Protein AF-0000000068347037 (afdb_homodimer)

Solvent-accessible surface area (backbone atoms only — not comparable to full-atom values): 10762 Å² total; per-residue (Å²): 130,78,65,85,53,71,47,67,63,45,51,93,82,63,39,72,89,37,66,67,46,50,53,53,53,42,43,74,71,50,31,50,75,48,47,34,46,37,45,50,76,27,43,37,50,62,34,34,32,75,53,50,34,36,47,29,28,55,34,41,28,36,36,37,36,45,72,92,38,74,46,77,42,36,59,38,30,30,34,58,41,60,45,67,44,62,30,31,37,28,43,38,68,85,44,50,26,35,36,36,47,31,33,72,116,130,77,66,85,51,71,46,68,62,45,52,92,81,63,39,72,88,37,65,67,44,50,52,52,52,40,44,76,71,50,30,50,75,48,47,34,46,36,46,50,76,28,43,37,48,62,33,33,32,76,51,49,34,36,46,29,28,55,34,41,29,35,35,36,36,44,72,92,37,76,47,77,43,37,59,37,29,31,34,58,42,62,45,67,45,62,30,33,37,29,44,38,66,86,44,50,26,35,36,36,46,30,32,70,117

Nearest PDB structures (foldseek):
  9bwf-assembly1_A  TM=8.367E-01  e=1.452E-06  metagenome
  5uqp-assembly1_B  TM=8.817E-01  e=4.409E-05  Rhodococcus jostii RHA1
  7zyb-assembly1_A  TM=8.211E-01  e=1.549E-05  Bacteroides eggerthii DSM 20697
  3fjs-assembly2_D  TM=6.898E-01  e=1.176E-05  Cupriavidus pinatubonensis JMP134
  3nw4-assembly1_A  TM=6.865E-01  e=3.950E-05  Pseudaminobacter salicylatoxidans

Sequence (210 aa):
MTEMIIHRWDPAKDGELSLQSMLKKLKSEGCGCVDYEFSPGTSFPEHTHAQDKMDCIVSGQLWFKMFDKEVILGPGDRLEVPRNTPHSARVHGNQKVVFVDATRRMTEMIIHRWDPAKDGELSLQSMLKKLKSEGCGCVDYEFSPGTSFPEHTHAQDKMDCIVSGQLWFKMFDKEVILGPGDRLEVPRNTPHSARVHGNQKVVFVDATRR

Structure (mmCIF, N/CA/C/O backbone):
data_AF-0000000068347037-model_v1
#
loop_
_entity.id
_entity.type
_entity.pdbx_description
1 polymer 'Cupin type-2 domain-containing protein'
#
loop_
_atom_site.group_PDB
_atom_site.id
_atom_site.type_symbol
_atom_site.label_atom_id
_atom_site.label_alt_id
_atom_site.label_comp_id
_atom_site.label_asym_id
_atom_site.label_entity_id
_atom_site.label_seq_id
_atom_site.pdbx_PDB_ins_code
_atom_site.Cartn_x
_atom_site.Cartn_y
_atom_site.Cartn_z
_atom_site.occupancy
_atom_site.B_iso_or_equiv
_atom_site.auth_seq_id
_atom_site.auth_comp_id
_atom_site.auth_asym_id
_atom_site.auth_atom_id
_atom_site.pdbx_PDB_model_num
ATOM 1 N N . MET A 1 1 ? -12.742 14.102 -10.609 1 59.41 1 MET A N 1
ATOM 2 C CA . MET A 1 1 ? -12.523 15.227 -9.711 1 59.41 1 MET A CA 1
ATOM 3 C C . MET A 1 1 ? -11.055 15.641 -9.703 1 59.41 1 MET A C 1
ATOM 5 O O . MET A 1 1 ? -10.172 14.812 -9.477 1 59.41 1 MET A O 1
ATOM 9 N N . THR A 1 2 ? -10.781 16.719 -10.289 1 76.06 2 THR A N 1
ATOM 10 C CA . THR A 1 2 ? -9.453 17.172 -10.688 1 76.06 2 THR A CA 1
ATOM 11 C C . THR A 1 2 ? -8.797 17.969 -9.562 1 76.06 2 THR A C 1
ATOM 13 O O . THR A 1 2 ? -7.703 18.516 -9.742 1 76.06 2 THR A O 1
ATOM 16 N N . GLU A 1 3 ? -9.516 18.016 -8.477 1 91.19 3 GLU A N 1
ATOM 17 C CA . GLU A 1 3 ? -8.898 18.75 -7.379 1 91.19 3 GLU A CA 1
ATOM 18 C C . GLU A 1 3 ? -8.492 17.812 -6.246 1 91.19 3 GLU A C 1
ATOM 20 O O . GLU A 1 3 ? -9.188 16.844 -5.965 1 91.19 3 GLU A O 1
ATOM 25 N N . MET A 1 4 ? -7.43 18.281 -5.625 1 96.56 4 MET A N 1
ATOM 26 C CA . MET A 1 4 ? -6.996 17.516 -4.461 1 96.56 4 MET A CA 1
ATOM 27 C C . MET A 1 4 ? -7.797 17.906 -3.225 1 96.56 4 MET A C 1
ATOM 29 O O . MET A 1 4 ? -7.969 19.094 -2.938 1 96.56 4 MET A O 1
ATOM 33 N N . ILE A 1 5 ? -8.336 16.969 -2.559 1 97.44 5 ILE A N 1
ATOM 34 C CA . ILE A 1 5 ? -9.039 17.203 -1.298 1 97.44 5 ILE A CA 1
ATOM 35 C C . ILE A 1 5 ? -8.141 16.797 -0.13 1 97.44 5 ILE A C 1
ATOM 37 O O . ILE A 1 5 ? -7.785 15.625 0.008 1 97.44 5 ILE A O 1
ATOM 41 N N . ILE A 1 6 ? -7.77 17.75 0.686 1 98.19 6 ILE A N 1
ATOM 42 C CA . ILE A 1 6 ? -6.898 17.531 1.836 1 98.19 6 ILE A CA 1
ATOM 43 C C . ILE A 1 6 ? -7.641 17.891 3.121 1 98.19 6 ILE A C 1
ATOM 45 O O . ILE A 1 6 ? -8.125 19.016 3.268 1 98.19 6 ILE A O 1
ATOM 49 N N . HIS A 1 7 ? -7.742 16.938 3.994 1 98.12 7 HIS A N 1
ATOM 50 C CA . HIS A 1 7 ? -8.242 17.188 5.34 1 98.12 7 HIS A CA 1
ATOM 51 C C . HIS A 1 7 ? -7.098 17.453 6.309 1 98.12 7 HIS A C 1
ATOM 53 O O . HIS A 1 7 ? -6.039 16.828 6.223 1 98.12 7 HIS A O 1
ATOM 59 N N . ARG A 1 8 ? -7.297 18.297 7.211 1 97.94 8 ARG A N 1
ATOM 60 C CA . ARG A 1 8 ? -6.25 18.656 8.164 1 97.94 8 ARG A CA 1
ATOM 61 C C . ARG A 1 8 ? -6.637 18.234 9.578 1 97.94 8 ARG A C 1
ATOM 63 O O . ARG A 1 8 ? -7.797 18.359 9.977 1 97.94 8 ARG A O 1
ATOM 70 N N . TRP A 1 9 ? -5.664 17.75 10.156 1 98.31 9 TRP A N 1
ATOM 71 C CA . TRP A 1 9 ? -5.863 17.359 11.555 1 98.31 9 TRP A CA 1
ATOM 72 C C . TRP A 1 9 ? -6.262 18.562 12.398 1 98.31 9 TRP A C 1
ATOM 74 O O . TRP A 1 9 ? -5.703 19.656 12.242 1 98.31 9 TRP A O 1
ATOM 84 N N . ASP A 1 10 ? -7.203 18.375 13.258 1 97.38 10 ASP A N 1
ATOM 85 C CA . ASP A 1 10 ? -7.66 19.391 14.195 1 97.38 10 ASP A CA 1
ATOM 86 C C . ASP A 1 10 ? -7.414 18.969 15.641 1 97.38 10 ASP A C 1
ATOM 88 O O . ASP A 1 10 ? -8.211 18.234 16.219 1 97.38 10 ASP A O 1
ATOM 92 N N . PRO A 1 11 ? -6.379 19.484 16.266 1 96.56 11 PRO A N 1
ATOM 93 C CA . PRO A 1 11 ? -6.051 19.031 17.609 1 96.56 11 PRO A CA 1
ATOM 94 C C . PRO A 1 11 ? -7.184 19.281 18.609 1 96.56 11 PRO A C 1
ATOM 96 O O . PRO A 1 11 ? -7.328 18.547 19.578 1 96.56 11 PRO A O 1
ATOM 99 N N . ALA A 1 12 ? -8 20.328 18.484 1 96.75 12 ALA A N 1
ATOM 100 C CA . ALA A 1 12 ? -9.109 20.625 19.375 1 96.75 12 ALA A CA 1
ATOM 101 C C . ALA A 1 12 ? -10.188 19.547 19.297 1 96.75 12 ALA A C 1
ATOM 103 O O . ALA A 1 12 ? -10.836 19.25 20.312 1 96.75 12 ALA A O 1
ATOM 104 N N . LYS A 1 13 ? -10.297 18.969 18.172 1 95.88 13 LYS A N 1
ATOM 105 C CA . LYS A 1 13 ? -11.328 17.969 17.953 1 95.88 13 LYS A CA 1
ATOM 106 C C . LYS A 1 13 ? -10.75 16.562 18.078 1 95.88 13 LYS A C 1
ATOM 108 O O . LYS A 1 13 ? -11.406 15.656 18.594 1 95.88 13 LYS A O 1
ATOM 113 N N . ASP A 1 14 ? -9.445 16.406 17.625 1 96.5 14 ASP A N 1
ATOM 114 C CA . ASP A 1 14 ? -8.906 15.055 17.422 1 96.5 14 ASP A CA 1
ATOM 115 C C . ASP A 1 14 ? -7.855 14.727 18.484 1 96.5 14 ASP A C 1
ATOM 117 O O . ASP A 1 14 ? -7.402 13.586 18.578 1 96.5 14 ASP A O 1
ATOM 121 N N . GLY A 1 15 ? -7.504 15.719 19.344 1 97.38 15 GLY A N 1
ATOM 122 C CA . GLY A 1 15 ? -6.402 15.523 20.266 1 97.38 15 GLY A CA 1
ATOM 123 C C . GLY A 1 15 ? -5.043 15.727 19.625 1 97.38 15 GLY A C 1
ATOM 124 O O . GLY A 1 15 ? -4.949 16.141 18.469 1 97.38 15 GLY A O 1
ATOM 125 N N . GLU A 1 16 ? -4.035 15.461 20.406 1 98.19 16 GLU A N 1
ATOM 126 C CA . GLU A 1 16 ? -2.674 15.586 19.906 1 98.19 16 GLU A CA 1
ATOM 127 C C . GLU A 1 16 ? -2.404 14.57 18.797 1 98.19 16 GLU A C 1
ATOM 129 O O . GLU A 1 16 ? -2.822 13.414 18.891 1 98.19 16 GLU A O 1
ATOM 134 N N . LEU A 1 17 ? -1.771 15.047 17.828 1 98.62 17 LEU A N 1
ATOM 135 C CA . LEU A 1 17 ? -1.438 14.172 16.719 1 98.62 17 LEU A CA 1
ATOM 136 C C . LEU A 1 17 ? -0.37 13.156 17.109 1 98.62 17 LEU A C 1
ATOM 138 O O . LEU A 1 17 ? 0.666 13.531 17.672 1 98.62 17 LEU A O 1
ATOM 142 N N . SER A 1 18 ? -0.632 11.938 16.844 1 98.56 18 SER A N 1
ATOM 143 C CA . SER A 1 18 ? 0.271 10.797 16.953 1 98.56 18 SER A CA 1
ATOM 144 C C . SER A 1 18 ? -0.157 9.664 16.031 1 98.56 18 SER A C 1
ATOM 146 O O . SER A 1 18 ? -1.242 9.703 15.453 1 98.56 18 SER A O 1
ATOM 148 N N . LEU A 1 19 ? 0.702 8.797 15.875 1 98.5 19 LEU A N 1
ATOM 149 C CA . LEU A 1 19 ? 0.308 7.621 15.102 1 98.5 19 LEU A CA 1
ATOM 150 C C . LEU A 1 19 ? -0.919 6.953 15.711 1 98.5 19 LEU A C 1
ATOM 152 O O . LEU A 1 19 ? -1.858 6.598 15 1 98.5 19 LEU A O 1
ATOM 156 N N . GLN A 1 20 ? -0.919 6.836 17 1 97.94 20 GLN A N 1
ATOM 157 C CA . GLN A 1 20 ? -2.014 6.176 17.703 1 97.94 20 GLN A CA 1
ATOM 158 C C . GLN A 1 20 ? -3.33 6.922 17.5 1 97.94 20 GLN A C 1
ATOM 160 O O . GLN A 1 20 ? -4.363 6.305 17.219 1 97.94 20 GLN A O 1
ATOM 165 N N . SER A 1 21 ? -3.314 8.211 17.609 1 98.56 21 SER A N 1
ATOM 166 C CA . SER A 1 21 ? -4.539 8.984 17.453 1 98.56 21 SER A CA 1
ATOM 167 C C . SER A 1 21 ? -5.023 8.969 16 1 98.56 21 SER A C 1
ATOM 169 O O . SER A 1 21 ? -6.227 8.977 15.75 1 98.56 21 SER A O 1
ATOM 171 N N . MET A 1 22 ? -4.109 8.969 15.047 1 98.62 22 MET A N 1
ATOM 172 C CA . MET A 1 22 ? -4.477 8.875 13.641 1 98.62 22 MET A CA 1
ATOM 173 C C . MET A 1 22 ? -5.152 7.539 13.336 1 98.62 22 MET A C 1
ATOM 175 O O . MET A 1 22 ? -6.215 7.5 12.719 1 98.62 22 MET A O 1
ATOM 179 N N . LEU A 1 23 ? -4.547 6.465 13.828 1 98.06 23 LEU A N 1
ATOM 180 C CA . LEU A 1 23 ? -5.113 5.137 13.609 1 98.06 23 LEU A CA 1
ATOM 181 C C . LEU A 1 23 ? -6.488 5.02 14.258 1 98.06 23 LEU A C 1
ATOM 183 O O . LEU A 1 23 ? -7.41 4.449 13.672 1 98.06 23 LEU A O 1
ATOM 187 N N . LYS A 1 24 ? -6.617 5.52 15.438 1 97.81 24 LYS A N 1
ATOM 188 C CA . LYS A 1 24 ? -7.898 5.5 16.141 1 97.81 24 LYS A CA 1
ATOM 189 C C . LYS A 1 24 ? -8.977 6.227 15.336 1 97.81 24 LYS A C 1
ATOM 191 O O . LYS A 1 24 ? -10.094 5.727 15.195 1 97.81 24 LYS A O 1
ATOM 196 N N . LYS A 1 25 ? -8.641 7.379 14.828 1 97.81 25 LYS A N 1
ATOM 197 C CA . LYS A 1 25 ? -9.594 8.164 14.047 1 97.81 25 LYS A CA 1
ATOM 198 C C . LYS A 1 25 ? -10.008 7.414 12.781 1 97.81 25 LYS A C 1
ATOM 200 O O . LYS A 1 25 ? -11.203 7.301 12.492 1 97.81 25 LYS A O 1
ATOM 205 N N . LEU A 1 26 ? -9.07 6.91 12.07 1 97.38 26 LEU A N 1
ATOM 206 C CA . LEU A 1 26 ? -9.359 6.223 10.812 1 97.38 26 LEU A CA 1
ATOM 207 C C . LEU A 1 26 ? -10.172 4.957 11.055 1 97.38 26 LEU A C 1
ATOM 209 O O . LEU A 1 26 ? -11.078 4.633 10.281 1 97.38 26 LEU A O 1
ATOM 213 N N . LYS A 1 27 ? -9.859 4.223 12.125 1 95.88 27 LYS A N 1
ATOM 214 C CA . LYS A 1 27 ? -10.633 3.039 12.492 1 95.88 27 LYS A CA 1
ATOM 215 C C . LYS A 1 27 ? -12.078 3.404 12.82 1 95.88 27 LYS A C 1
ATOM 217 O O . LYS A 1 27 ? -13.008 2.693 12.43 1 95.88 27 LYS A O 1
ATOM 222 N N . SER A 1 28 ? -12.211 4.5 13.539 1 96.19 28 SER A N 1
ATOM 223 C CA . SER A 1 28 ? -13.555 4.961 13.867 1 96.19 28 SER A CA 1
ATOM 224 C C . SER A 1 28 ? -14.344 5.328 12.617 1 96.19 28 SER A C 1
ATOM 226 O O . SER A 1 28 ? -15.578 5.324 12.633 1 96.19 28 SER A O 1
ATOM 228 N N . GLU A 1 29 ? -13.625 5.621 11.562 1 95.44 29 GLU A N 1
ATOM 229 C CA . GLU A 1 29 ? -14.25 5.957 10.289 1 95.44 29 GLU A CA 1
ATOM 230 C C . GLU A 1 29 ? -14.453 4.711 9.43 1 95.44 29 GLU A C 1
ATOM 232 O O . GLU A 1 29 ? -14.859 4.812 8.273 1 95.44 29 GLU A O 1
ATOM 237 N N . GLY A 1 30 ? -14.047 3.512 9.93 1 94.19 30 GLY A N 1
ATOM 238 C CA . GLY A 1 30 ? -14.281 2.248 9.258 1 94.19 30 GLY A CA 1
ATOM 239 C C . GLY A 1 30 ? -13.18 1.885 8.273 1 94.19 30 GLY A C 1
ATOM 240 O O . GLY A 1 30 ? -13.391 1.088 7.359 1 94.19 30 GLY A O 1
ATOM 241 N N . CYS A 1 31 ? -12.039 2.479 8.453 1 95.38 31 CYS A N 1
ATOM 242 C CA . CYS A 1 31 ? -10.961 2.238 7.504 1 95.38 31 CYS A CA 1
ATOM 243 C C . CYS A 1 31 ? -10.039 1.125 7.988 1 95.38 31 CYS A C 1
ATOM 245 O O . CYS A 1 31 ? -9.781 1.005 9.188 1 95.38 31 CYS A O 1
ATOM 247 N N . GLY A 1 32 ? -9.594 0.257 7.043 1 94 32 GLY A N 1
ATOM 248 C CA . GLY A 1 32 ? -8.375 -0.508 7.258 1 94 32 GLY A CA 1
ATOM 249 C C . GLY A 1 32 ? -7.113 0.298 7.016 1 94 32 GLY A C 1
ATOM 250 O O . GLY A 1 32 ? -7.07 1.14 6.117 1 94 32 GLY A O 1
ATOM 251 N N . CYS A 1 33 ? -6.117 0.06 7.898 1 96.38 33 CYS A N 1
ATOM 252 C CA . CYS A 1 33 ? -4.941 0.921 7.824 1 96.38 33 CYS A CA 1
ATOM 253 C C . CYS A 1 33 ? -3.662 0.094 7.762 1 96.38 33 CYS A C 1
ATOM 255 O O . CYS A 1 33 ? -3.562 -0.955 8.398 1 96.38 33 CYS A O 1
ATOM 257 N N . VAL A 1 34 ? -2.727 0.546 6.984 1 96.19 34 VAL A N 1
ATOM 258 C CA . VA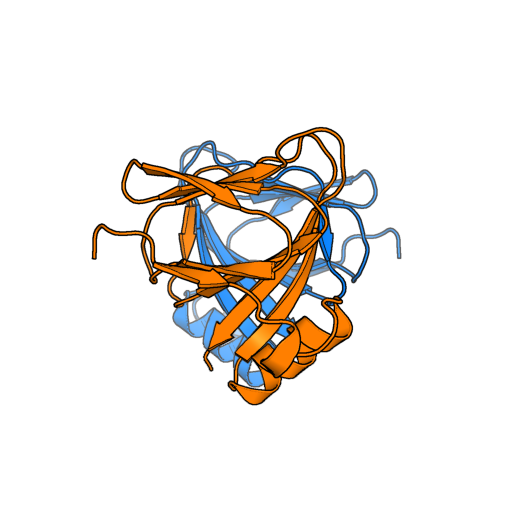L A 1 34 ? -1.333 0.112 7.012 1 96.19 34 VAL A CA 1
ATOM 259 C C . VAL A 1 34 ? -0.427 1.304 7.309 1 96.19 34 VAL A C 1
ATOM 261 O O . VAL A 1 34 ? -0.536 2.352 6.668 1 96.19 34 VAL A O 1
ATOM 264 N N . ASP A 1 35 ? 0.397 1.21 8.344 1 96.69 35 ASP A N 1
ATOM 265 C CA . ASP A 1 35 ? 1.297 2.312 8.664 1 96.69 35 ASP A CA 1
ATOM 266 C C . ASP A 1 35 ? 2.715 2.025 8.1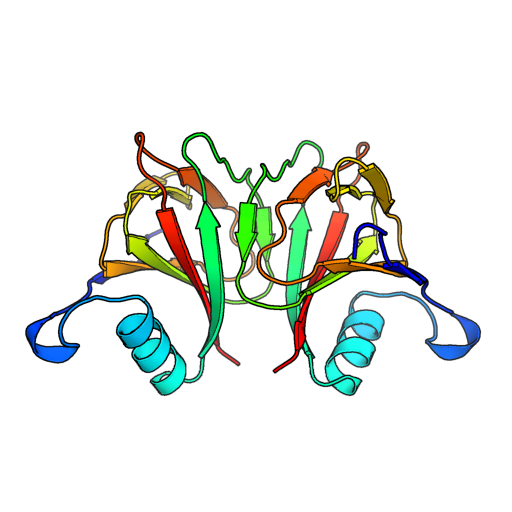8 1 96.69 35 ASP A C 1
ATOM 268 O O . ASP A 1 35 ? 3.219 0.912 8.336 1 96.69 35 ASP A O 1
ATOM 272 N N . TYR A 1 36 ? 3.342 2.99 7.594 1 97 36 TYR A N 1
ATOM 273 C CA . TYR A 1 36 ? 4.648 2.916 6.953 1 97 36 TYR A CA 1
ATOM 274 C C . TYR A 1 36 ? 5.633 3.883 7.605 1 97 36 TYR A C 1
ATOM 276 O O . TYR A 1 36 ? 5.227 4.898 8.172 1 97 36 TYR A O 1
ATOM 284 N N . GLU A 1 37 ? 6.875 3.541 7.52 1 95.75 37 GLU A N 1
ATOM 285 C CA . GLU A 1 37 ? 7.984 4.473 7.703 1 95.75 37 GLU A CA 1
ATOM 286 C C . GLU A 1 37 ? 8.852 4.555 6.453 1 95.75 37 GLU A C 1
ATOM 288 O O . GLU A 1 37 ? 9.336 3.535 5.961 1 95.75 37 GLU A O 1
ATOM 293 N N . PHE A 1 38 ? 8.984 5.758 5.945 1 95.31 38 PHE A N 1
ATOM 294 C CA . PHE A 1 38 ? 9.789 6 4.75 1 95.31 38 PHE A CA 1
ATOM 295 C C . PHE A 1 38 ? 11.031 6.805 5.09 1 95.31 38 PHE A C 1
ATOM 297 O O . PHE A 1 38 ? 10.945 7.863 5.715 1 95.31 38 PHE A O 1
ATOM 304 N N . SER A 1 39 ? 12.156 6.422 4.711 1 92.12 39 SER A N 1
ATOM 305 C CA . SER A 1 39 ? 13.406 7.16 4.895 1 92.12 39 SER A CA 1
ATOM 306 C C . SER A 1 39 ? 13.539 8.273 3.865 1 92.12 39 SER A C 1
ATOM 308 O O . SER A 1 39 ? 12.938 8.219 2.793 1 92.12 39 SER A O 1
ATOM 310 N N . PRO A 1 40 ? 14.305 9.25 4.266 1 93.81 40 PRO A N 1
ATOM 311 C CA . PRO A 1 40 ? 14.625 10.258 3.248 1 93.81 40 PRO A CA 1
ATOM 312 C C . PRO A 1 40 ? 15.172 9.641 1.96 1 93.81 40 PRO A C 1
ATOM 314 O O . PRO A 1 40 ? 15.938 8.68 2.008 1 93.81 40 PRO A O 1
ATOM 317 N N . GLY A 1 41 ? 14.734 10.242 0.832 1 90.12 41 GLY A N 1
ATOM 318 C CA . GLY A 1 41 ? 15.188 9.734 -0.451 1 90.12 41 GLY A CA 1
ATOM 319 C C . GLY A 1 41 ? 14.227 8.727 -1.063 1 90.12 41 GLY A C 1
ATOM 320 O O . GLY A 1 41 ? 14.32 8.414 -2.252 1 90.12 41 GLY A O 1
ATOM 321 N N . THR A 1 42 ? 13.273 8.266 -0.296 1 90.69 42 THR A N 1
ATOM 322 C CA . THR A 1 42 ? 12.289 7.312 -0.798 1 90.69 42 THR A CA 1
ATOM 323 C C . THR A 1 42 ? 11.352 7.988 -1.798 1 90.69 42 THR A C 1
ATOM 325 O O . THR A 1 42 ? 10.891 9.109 -1.569 1 90.69 42 THR A O 1
ATOM 328 N N . SER A 1 43 ? 11.094 7.297 -2.922 1 91.44 43 SER A N 1
ATOM 329 C CA . SER A 1 43 ? 10.172 7.773 -3.947 1 91.44 43 SER A CA 1
ATOM 330 C C . SER A 1 43 ? 9.242 6.66 -4.414 1 91.44 43 SER A C 1
ATOM 332 O O . SER A 1 43 ? 9.641 5.496 -4.484 1 91.44 43 SER A O 1
ATOM 334 N N . PHE A 1 44 ? 8.031 7.02 -4.676 1 90.38 44 PHE A N 1
ATOM 335 C CA . PHE A 1 44 ? 7 6.141 -5.223 1 90.38 44 PHE A CA 1
ATOM 336 C C . PHE A 1 44 ? 6.598 6.586 -6.621 1 90.38 44 PHE A C 1
ATOM 338 O O . PHE A 1 44 ? 5.875 7.574 -6.781 1 90.38 44 PHE A O 1
ATOM 345 N N . PRO A 1 45 ? 6.992 5.871 -7.625 1 88.88 45 PRO A N 1
ATOM 346 C CA . PRO A 1 45 ? 6.617 6.23 -8.992 1 88.88 45 PRO A CA 1
ATOM 347 C C . PRO A 1 45 ? 5.109 6.176 -9.227 1 88.88 45 PRO A C 1
ATOM 349 O O . PRO A 1 45 ? 4.363 5.703 -8.367 1 88.88 45 PRO A O 1
ATOM 352 N N . GLU A 1 46 ? 4.809 6.652 -10.383 1 89.62 46 GLU A N 1
ATOM 353 C CA . GLU A 1 46 ? 3.391 6.73 -10.719 1 89.62 46 GLU A CA 1
ATOM 354 C C . GLU A 1 46 ? 2.75 5.344 -10.727 1 89.62 46 GLU A C 1
ATOM 356 O O . GLU A 1 46 ? 3.311 4.398 -11.289 1 89.62 46 GLU A O 1
ATOM 361 N N . HIS A 1 47 ? 1.632 5.184 -10.094 1 91 47 HIS A N 1
ATOM 362 C CA . HIS A 1 47 ? 0.857 3.949 -10.023 1 91 47 HIS A CA 1
ATOM 363 C C . HIS A 1 47 ? -0.619 4.238 -9.773 1 91 47 HIS A C 1
ATOM 365 O O . HIS A 1 47 ? -1.006 5.395 -9.586 1 91 47 HIS A O 1
ATOM 371 N N . THR A 1 48 ? -1.467 3.148 -9.875 1 93.31 48 THR A N 1
ATOM 372 C CA . THR A 1 48 ? -2.889 3.232 -9.555 1 93.31 48 THR A CA 1
ATOM 373 C C . THR A 1 48 ? -3.316 2.062 -8.672 1 93.31 48 THR A C 1
ATOM 375 O O . THR A 1 48 ? -2.574 1.09 -8.523 1 93.31 48 THR A O 1
ATOM 378 N N . HIS A 1 49 ? -4.398 2.203 -8.078 1 94.56 49 HIS A N 1
ATOM 379 C CA . HIS A 1 49 ? -5.059 1.143 -7.328 1 94.56 49 HIS A CA 1
ATOM 380 C C . HIS A 1 49 ? -6.578 1.24 -7.457 1 94.56 49 HIS A C 1
ATOM 382 O O . HIS A 1 49 ? -7.109 2.307 -7.773 1 94.56 49 HIS A O 1
ATOM 388 N N . ALA A 1 50 ? -7.312 0.14 -7.16 1 94.69 50 ALA A N 1
ATOM 389 C CA . ALA A 1 50 ? -8.742 0.05 -7.418 1 94.69 50 ALA A CA 1
ATOM 390 C C . ALA A 1 50 ? -9.547 0.496 -6.203 1 94.69 50 ALA A C 1
ATOM 392 O O . ALA A 1 50 ? -10.781 0.491 -6.23 1 94.69 50 ALA A O 1
ATOM 393 N N . GLN A 1 51 ? -8.938 0.863 -5.141 1 95.56 51 GLN A N 1
ATOM 394 C CA . GLN A 1 51 ? -9.602 1.312 -3.918 1 95.56 51 GLN A CA 1
ATOM 395 C C . GLN A 1 51 ? -9.469 2.824 -3.748 1 95.56 51 GLN A C 1
ATOM 397 O O . GLN A 1 51 ? -8.484 3.422 -4.176 1 95.56 51 GLN A O 1
ATOM 402 N N . ASP A 1 52 ? -10.508 3.389 -3.203 1 96.5 52 ASP A N 1
ATOM 403 C CA . ASP A 1 52 ? -10.344 4.738 -2.668 1 96.5 52 ASP A CA 1
ATOM 404 C C . ASP A 1 52 ? -9.469 4.73 -1.418 1 96.5 52 ASP A C 1
ATOM 406 O O . ASP A 1 52 ? -9.648 3.891 -0.533 1 96.5 52 ASP A O 1
ATOM 410 N N . LYS A 1 53 ? -8.539 5.695 -1.396 1 97.44 53 LYS A N 1
ATOM 411 C CA . LYS A 1 53 ? -7.613 5.699 -0.269 1 97.44 53 LYS A CA 1
ATOM 412 C C . LYS A 1 53 ? -7.543 7.074 0.383 1 97.44 53 LYS A C 1
ATOM 414 O O . LYS A 1 53 ? -8.016 8.062 -0.188 1 97.44 53 LYS A O 1
ATOM 419 N N . MET A 1 54 ? -7.121 7.109 1.575 1 98.06 54 MET A N 1
ATOM 420 C CA . MET A 1 54 ? -6.703 8.297 2.316 1 98.06 54 MET A CA 1
ATOM 421 C C . MET A 1 54 ? -5.242 8.188 2.738 1 98.06 54 MET A C 1
ATOM 423 O O . MET A 1 54 ? -4.883 7.309 3.527 1 98.06 54 MET A O 1
ATOM 427 N N . ASP A 1 55 ? -4.395 8.992 2.193 1 98.38 55 ASP A N 1
ATOM 428 C CA . ASP A 1 55 ? -2.984 9.055 2.57 1 98.38 55 ASP A CA 1
ATOM 429 C C . ASP A 1 55 ? -2.762 10.055 3.701 1 98.38 55 ASP A C 1
ATOM 431 O O . ASP A 1 55 ? -2.998 11.25 3.531 1 98.38 55 ASP A O 1
ATOM 435 N N . CYS A 1 56 ? -2.254 9.594 4.836 1 98.81 56 CYS A N 1
ATOM 436 C CA . CYS A 1 56 ? -2.207 10.406 6.051 1 98.81 56 CYS A CA 1
ATOM 437 C C . CYS A 1 56 ? -0.775 10.555 6.547 1 98.81 56 CYS A C 1
ATOM 439 O O . CYS A 1 56 ? -0.074 9.562 6.75 1 98.81 56 CYS A O 1
ATOM 441 N N . ILE A 1 57 ? -0.405 11.742 6.828 1 98.88 57 ILE A N 1
ATOM 442 C CA . ILE A 1 57 ? 0.948 12.023 7.297 1 98.88 57 ILE A CA 1
ATOM 443 C C . ILE A 1 57 ? 0.938 12.211 8.812 1 98.88 57 ILE A C 1
ATOM 445 O O . ILE A 1 57 ? 0.22 13.07 9.328 1 98.88 57 ILE A O 1
ATOM 449 N N . VAL A 1 58 ? 1.714 11.469 9.547 1 98.88 58 VAL A N 1
ATOM 450 C CA . VAL A 1 58 ? 1.833 11.609 11 1 98.88 58 VAL A CA 1
ATOM 451 C C . VAL A 1 58 ? 3.043 12.477 11.336 1 98.88 58 VAL A C 1
ATOM 453 O O . VAL A 1 58 ? 2.975 13.328 12.227 1 98.88 58 VAL A O 1
ATOM 456 N N . SER A 1 59 ? 4.125 12.211 10.688 1 98.69 59 SER A N 1
ATOM 457 C CA . SER A 1 59 ? 5.336 13.016 10.812 1 98.69 59 SER A CA 1
ATOM 458 C C . SER A 1 59 ? 6.113 13.047 9.5 1 98.69 59 SER A C 1
ATOM 460 O O . SER A 1 59 ? 5.969 12.148 8.664 1 98.69 59 SER A O 1
ATOM 462 N N . GLY A 1 60 ? 6.949 14.117 9.367 1 98.25 60 GLY A N 1
ATOM 463 C CA . GLY A 1 60 ? 7.699 14.297 8.141 1 98.25 60 GLY A CA 1
ATOM 464 C C . GLY A 1 60 ? 6.898 14.977 7.047 1 98.25 60 GLY A C 1
ATOM 465 O O . GLY A 1 60 ? 5.828 15.531 7.305 1 98.25 60 GLY A O 1
ATOM 466 N N . GLN A 1 61 ? 7.523 15.062 5.883 1 98.69 61 GLN A N 1
ATOM 467 C CA . GLN A 1 61 ? 6.895 15.719 4.742 1 98.69 61 GLN A CA 1
ATOM 468 C C . GLN A 1 61 ? 6.941 14.828 3.5 1 98.69 61 GLN A C 1
ATOM 470 O O . GLN A 1 61 ? 7.953 14.18 3.234 1 98.69 61 GLN A O 1
ATOM 475 N N . LEU A 1 62 ? 5.816 14.852 2.785 1 98.25 62 LEU A N 1
ATOM 476 C CA . LEU A 1 62 ? 5.672 14.039 1.584 1 98.25 62 LEU A CA 1
ATOM 477 C C . LEU A 1 62 ? 5.266 14.891 0.39 1 98.25 62 LEU A C 1
ATOM 479 O O . LEU A 1 62 ? 4.258 15.602 0.441 1 98.25 62 LEU A O 1
ATOM 483 N N . TRP A 1 63 ? 6.082 14.906 -0.624 1 98.44 63 TRP A N 1
ATOM 484 C CA . TRP A 1 63 ? 5.699 15.453 -1.92 1 98.44 63 TRP A CA 1
ATOM 485 C C . TRP A 1 63 ? 4.766 14.5 -2.658 1 98.44 63 TRP A C 1
ATOM 487 O O . TRP A 1 63 ? 5.027 13.297 -2.73 1 98.44 63 TRP A O 1
ATOM 497 N N . PHE A 1 64 ? 3.648 15.055 -3.113 1 98.06 64 PHE A N 1
ATOM 498 C CA . PHE A 1 64 ? 2.619 14.25 -3.77 1 98.06 64 PHE A CA 1
ATOM 499 C C . PHE A 1 64 ? 2.197 14.891 -5.086 1 98.06 64 PHE A C 1
ATOM 501 O O . PHE A 1 64 ? 2.043 16.109 -5.172 1 98.06 64 PHE A O 1
ATOM 508 N N . LYS A 1 65 ? 2.076 14.055 -6.141 1 97.31 65 LYS A N 1
ATOM 509 C CA . LYS A 1 65 ? 1.601 14.508 -7.445 1 97.31 65 LYS A CA 1
ATOM 510 C C . LYS A 1 65 ? 0.379 13.711 -7.895 1 97.31 65 LYS A C 1
ATOM 512 O O . LYS A 1 65 ? 0.399 12.484 -7.891 1 97.31 65 LYS A O 1
ATOM 517 N N . MET A 1 66 ? -0.635 14.391 -8.219 1 96.94 66 MET A N 1
ATOM 518 C CA . MET A 1 66 ? -1.911 13.859 -8.688 1 96.94 66 MET A CA 1
ATOM 519 C C . MET A 1 66 ? -2.688 14.914 -9.469 1 96.94 66 MET A C 1
ATOM 521 O O . MET A 1 66 ? -2.65 16.094 -9.133 1 96.94 66 MET A O 1
ATOM 525 N N . PHE A 1 67 ? -3.377 14.562 -10.523 1 96.88 67 PHE A N 1
ATOM 526 C CA . PHE A 1 67 ? -4.133 15.469 -11.367 1 96.88 67 PHE A CA 1
ATOM 527 C C . PHE A 1 67 ? -3.219 16.531 -11.969 1 96.88 67 PHE A C 1
ATOM 529 O O . PHE A 1 67 ? -3.611 17.703 -12.094 1 96.88 67 PHE A O 1
ATOM 536 N N . ASP A 1 68 ? -1.989 16.141 -12.164 1 93.38 68 ASP A N 1
ATOM 537 C CA . ASP A 1 68 ? -0.989 17.031 -12.742 1 93.38 68 ASP A CA 1
ATOM 538 C C . ASP A 1 68 ? -0.718 18.219 -11.82 1 93.38 68 ASP A C 1
ATOM 540 O O . ASP A 1 68 ? -0.326 19.297 -12.281 1 93.38 68 ASP A O 1
ATOM 544 N N . LYS A 1 69 ? -1.027 18.062 -10.617 1 97.06 69 LYS A N 1
ATOM 545 C CA . LYS A 1 69 ? -0.719 19.031 -9.562 1 97.06 69 LYS A CA 1
ATOM 546 C C . LYS A 1 69 ? 0.19 18.406 -8.508 1 97.06 69 LYS A C 1
ATOM 548 O O . LYS A 1 69 ? 0.233 17.188 -8.352 1 97.06 69 LYS A O 1
ATOM 553 N N . GLU A 1 70 ? 0.879 19.312 -7.891 1 97.81 70 GLU A N 1
ATOM 554 C CA . GLU A 1 70 ? 1.784 18.875 -6.836 1 97.81 70 GLU A CA 1
ATOM 555 C C . GLU A 1 70 ? 1.459 19.547 -5.504 1 97.81 70 GLU A C 1
ATOM 557 O O . GLU A 1 70 ? 0.97 20.672 -5.48 1 97.81 70 GLU A O 1
ATOM 562 N N . VAL A 1 71 ? 1.748 18.828 -4.449 1 98.38 71 VAL A N 1
ATOM 563 C CA . VAL A 1 71 ? 1.554 19.375 -3.109 1 98.38 71 VAL A CA 1
ATOM 564 C C . VAL A 1 71 ? 2.559 18.75 -2.143 1 98.38 71 VAL A C 1
ATOM 566 O O . VAL A 1 71 ? 3.031 17.641 -2.365 1 98.38 71 VAL A O 1
ATOM 569 N N . ILE A 1 72 ? 2.975 19.5 -1.175 1 98.69 72 ILE A N 1
ATOM 570 C CA . ILE A 1 72 ? 3.727 18.969 -0.047 1 98.69 72 ILE A CA 1
ATOM 571 C C . ILE A 1 72 ? 2.789 18.75 1.141 1 98.69 72 ILE A C 1
ATOM 573 O O . ILE A 1 72 ? 2.16 19.688 1.621 1 98.69 72 ILE A O 1
ATOM 577 N N . LEU A 1 73 ? 2.68 17.562 1.592 1 98.69 73 LEU A N 1
ATOM 578 C CA . LEU A 1 73 ? 1.868 17.203 2.748 1 98.69 73 LEU A CA 1
ATOM 579 C C . LEU A 1 73 ? 2.717 17.156 4.016 1 98.69 73 LEU A C 1
ATOM 581 O O . LEU A 1 73 ? 3.865 16.703 3.98 1 98.69 73 LEU A O 1
ATOM 585 N N . GLY A 1 74 ? 2.166 17.594 5.098 1 98.75 74 GLY A N 1
ATOM 586 C CA . GLY A 1 74 ? 2.846 17.578 6.383 1 98.75 74 GLY A CA 1
ATOM 587 C C . GLY A 1 74 ? 2.043 16.891 7.477 1 98.75 74 GLY A C 1
ATOM 588 O O . GLY A 1 74 ? 0.971 16.344 7.211 1 98.75 74 GLY A O 1
ATOM 589 N N . PRO A 1 75 ? 2.574 16.938 8.711 1 98.81 75 PRO A N 1
ATOM 590 C CA . PRO A 1 75 ? 1.914 16.266 9.828 1 98.81 75 PRO A CA 1
ATOM 591 C C . PRO A 1 75 ? 0.452 16.672 9.992 1 98.81 75 PRO A C 1
ATOM 593 O O . PRO A 1 75 ? 0.146 17.859 10.07 1 98.81 75 PRO A O 1
ATOM 596 N N . GLY A 1 76 ? -0.405 15.641 9.961 1 98.81 76 GLY A N 1
ATOM 597 C CA . GLY A 1 76 ? -1.82 15.898 10.172 1 98.81 76 GLY A CA 1
ATOM 598 C C . GLY A 1 76 ? -2.617 15.961 8.883 1 98.81 76 GLY A C 1
ATOM 599 O O . GLY A 1 76 ? -3.846 15.875 8.898 1 98.81 76 GLY A O 1
ATOM 600 N N . ASP A 1 77 ? -1.956 16.125 7.742 1 98.75 77 ASP A N 1
ATOM 601 C CA . ASP A 1 77 ? -2.639 16.156 6.453 1 98.75 77 ASP A CA 1
ATOM 602 C C . ASP A 1 77 ? -3.129 14.773 6.051 1 98.75 77 ASP A C 1
ATOM 604 O O . ASP A 1 77 ? -2.422 13.781 6.234 1 98.75 77 ASP A O 1
ATOM 608 N N . ARG A 1 78 ? -4.312 14.703 5.562 1 98.69 78 ARG A N 1
ATOM 609 C CA . ARG A 1 78 ? -4.918 13.5 5.004 1 98.69 78 ARG A CA 1
ATOM 610 C C . ARG A 1 78 ? -5.453 13.758 3.598 1 98.69 78 ARG A C 1
ATOM 612 O O . ARG A 1 78 ? -6.371 14.562 3.414 1 98.69 78 ARG A O 1
ATOM 619 N N . LEU A 1 79 ? -4.891 13.125 2.646 1 98.62 79 LEU A N 1
ATOM 620 C CA . LEU A 1 79 ? -5.215 13.359 1.243 1 98.62 79 LEU A CA 1
ATOM 621 C C . LEU A 1 79 ? -6.09 12.242 0.693 1 98.62 79 LEU A C 1
ATOM 623 O O . LEU A 1 79 ? -5.742 11.062 0.804 1 98.62 79 LEU A O 1
ATOM 627 N N . GLU A 1 80 ? -7.219 12.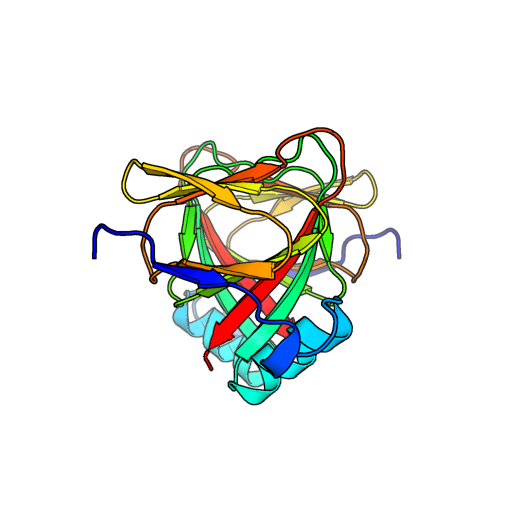555 0.082 1 98.19 80 GLU A N 1
ATOM 628 C CA . GLU A 1 80 ? -8.031 11.578 -0.64 1 98.19 80 GLU A CA 1
ATOM 629 C C . GLU A 1 80 ? -7.387 11.203 -1.972 1 98.19 80 GLU A C 1
ATOM 631 O O . GLU A 1 80 ? -7.02 12.078 -2.76 1 98.19 80 GLU A O 1
ATOM 636 N N . VAL A 1 81 ? -7.215 9.992 -2.186 1 97.5 81 VAL A N 1
ATOM 637 C CA . VAL A 1 81 ? -6.73 9.477 -3.461 1 97.5 81 VAL A CA 1
ATOM 638 C C . VAL A 1 81 ? -7.805 8.609 -4.113 1 97.5 81 VAL A C 1
ATOM 640 O O . VAL A 1 81 ? -7.98 7.445 -3.74 1 97.5 81 VAL A O 1
ATOM 643 N N . PRO A 1 82 ? -8.516 9.109 -5.094 1 97 82 PRO A N 1
ATOM 644 C CA . PRO A 1 82 ? -9.578 8.328 -5.73 1 97 82 PRO A CA 1
ATOM 645 C C . PRO A 1 82 ? -9.047 7.078 -6.434 1 97 82 PRO A C 1
ATOM 647 O O . PRO A 1 82 ? -7.953 7.105 -7 1 97 82 PRO A O 1
ATOM 650 N N . ARG A 1 83 ? -9.891 6.023 -6.367 1 95.88 83 ARG A N 1
ATOM 651 C CA . ARG A 1 83 ? -9.508 4.801 -7.062 1 95.88 83 ARG A CA 1
ATOM 652 C C . ARG A 1 83 ? -9.188 5.078 -8.523 1 95.88 83 ARG A C 1
ATOM 654 O O . ARG A 1 83 ? -9.773 5.969 -9.141 1 95.88 83 ARG A O 1
ATOM 661 N N . ASN A 1 84 ? -8.195 4.312 -9.039 1 95.31 84 ASN A N 1
ATOM 662 C CA . ASN A 1 84 ? -7.832 4.27 -10.453 1 95.31 84 ASN A CA 1
ATOM 663 C C . ASN A 1 84 ? -7.27 5.609 -10.922 1 95.31 84 ASN A C 1
ATOM 665 O O . ASN A 1 84 ? -7.375 5.945 -12.109 1 95.31 84 ASN A O 1
ATOM 669 N N . THR A 1 85 ? -6.773 6.438 -10.086 1 95.69 85 THR A N 1
ATOM 670 C CA . THR A 1 85 ? -6.176 7.727 -10.414 1 95.69 85 THR A CA 1
ATOM 671 C C . THR A 1 85 ? -4.652 7.652 -10.336 1 95.69 85 THR A C 1
ATOM 673 O O . THR A 1 85 ? -4.094 7.324 -9.289 1 95.69 85 THR A O 1
ATOM 676 N N . PRO A 1 86 ? -3.975 7.918 -11.398 1 94.62 86 PRO A N 1
ATOM 677 C CA . PRO A 1 86 ? -2.51 7.926 -11.352 1 94.62 86 PRO A CA 1
ATOM 678 C C . PRO A 1 86 ? -1.957 8.953 -10.367 1 94.62 86 PRO A C 1
ATOM 680 O O . PRO A 1 86 ? -2.449 10.078 -10.305 1 94.62 86 PRO A O 1
ATOM 683 N N . HIS A 1 87 ? -0.988 8.508 -9.594 1 95.25 87 HIS A N 1
ATOM 684 C CA . HIS A 1 87 ? -0.34 9.406 -8.648 1 95.25 87 HIS A CA 1
ATOM 685 C C . HIS A 1 87 ? 1.058 8.914 -8.289 1 95.25 87 HIS A C 1
ATOM 687 O O . HIS A 1 87 ? 1.418 7.777 -8.602 1 95.25 87 HIS A O 1
ATOM 693 N N . SER A 1 88 ? 1.871 9.805 -7.773 1 94.56 88 SER A N 1
ATOM 694 C CA . SER A 1 88 ? 3.223 9.523 -7.305 1 94.56 88 SER A CA 1
ATOM 695 C C . SER A 1 88 ? 3.537 10.305 -6.031 1 94.56 88 SER A C 1
ATOM 697 O O . SER A 1 88 ? 2.812 11.234 -5.672 1 94.56 88 SER A O 1
ATOM 699 N N . ALA A 1 89 ? 4.562 9.859 -5.375 1 96 89 ALA A N 1
ATOM 700 C CA . ALA A 1 89 ? 4.941 10.516 -4.129 1 96 89 ALA A CA 1
ATOM 701 C C . ALA A 1 89 ? 6.43 10.336 -3.836 1 96 89 ALA A C 1
ATOM 703 O O . ALA A 1 89 ? 7.07 9.438 -4.395 1 96 89 ALA A O 1
ATOM 704 N N . ARG A 1 90 ? 6.973 11.203 -3.008 1 96.06 90 ARG A N 1
ATOM 705 C CA . ARG A 1 90 ? 8.328 11.039 -2.496 1 96.06 90 ARG A CA 1
ATOM 706 C C . ARG A 1 90 ? 8.5 11.75 -1.158 1 96.06 90 ARG A C 1
ATOM 708 O O . ARG A 1 90 ? 7.84 12.758 -0.896 1 96.06 90 ARG A O 1
ATOM 715 N N . VAL A 1 91 ? 9.383 11.211 -0.397 1 96.75 91 VAL A N 1
ATOM 716 C CA . VAL A 1 91 ? 9.719 11.891 0.847 1 96.75 91 VAL A CA 1
ATOM 717 C C . VAL A 1 91 ? 10.375 13.234 0.539 1 96.75 91 VAL A C 1
ATOM 719 O O . VAL A 1 91 ? 11.266 13.32 -0.307 1 96.75 91 VAL A O 1
ATOM 722 N N . HIS A 1 92 ? 9.812 14.156 1.192 1 97.69 92 HIS A N 1
ATOM 723 C CA . HIS A 1 92 ? 10.352 15.5 1.021 1 97.69 92 HIS A CA 1
ATOM 724 C C . HIS A 1 92 ? 11.188 15.922 2.229 1 97.69 92 HIS A C 1
ATOM 726 O O . HIS A 1 92 ? 10.68 15.977 3.35 1 97.69 92 HIS A O 1
ATOM 732 N N . GLY A 1 93 ? 12.422 16.312 1.939 1 96.44 93 GLY A N 1
ATOM 733 C CA . GLY A 1 93 ? 13.305 16.75 3.012 1 96.44 93 GLY A CA 1
ATOM 734 C C . GLY A 1 93 ? 14.18 15.625 3.553 1 96.44 93 GLY A C 1
ATOM 735 O O . GLY A 1 93 ? 14.438 14.641 2.859 1 96.44 93 GLY A O 1
ATOM 736 N N . ASN A 1 94 ? 14.758 15.781 4.793 1 95.94 94 ASN A N 1
ATOM 737 C CA . ASN A 1 94 ? 15.766 14.875 5.332 1 95.94 94 ASN A CA 1
ATOM 738 C C . ASN A 1 94 ? 15.242 14.125 6.555 1 95.94 94 ASN A C 1
ATOM 740 O O . ASN A 1 94 ? 16.031 13.516 7.293 1 95.94 94 ASN A O 1
ATOM 744 N N . GLN A 1 95 ? 14 14.203 6.801 1 96.44 95 GLN A N 1
ATOM 745 C CA . GLN A 1 95 ? 13.391 13.477 7.906 1 96.44 95 GLN A CA 1
ATOM 746 C C . GLN A 1 95 ? 12.57 12.297 7.402 1 96.44 95 GLN A C 1
ATOM 748 O O . GLN A 1 95 ? 12.023 12.336 6.301 1 96.44 95 GLN A O 1
ATOM 753 N N . LYS A 1 96 ? 12.492 11.32 8.219 1 96.62 96 LYS A N 1
ATOM 754 C CA . LYS A 1 96 ? 11.609 10.195 7.922 1 96.62 96 LYS A CA 1
ATOM 755 C C . LYS A 1 96 ? 10.148 10.641 7.898 1 96.62 96 LYS A C 1
ATOM 757 O O . LYS A 1 96 ? 9.781 11.625 8.539 1 96.62 96 LYS A O 1
ATOM 762 N N . VAL A 1 97 ? 9.43 9.93 7.117 1 97.81 97 VAL A N 1
ATOM 763 C CA . VAL A 1 97 ? 7.988 10.156 7.086 1 97.81 97 VAL A CA 1
ATOM 764 C C . VAL A 1 97 ? 7.27 8.961 7.719 1 97.81 97 VAL A C 1
ATOM 766 O O . VAL A 1 97 ? 7.543 7.812 7.375 1 97.81 97 VAL A O 1
ATOM 769 N N . VAL A 1 98 ? 6.48 9.242 8.727 1 98.38 98 VAL A N 1
ATOM 770 C CA . VAL A 1 98 ? 5.52 8.258 9.211 1 98.38 98 VAL A CA 1
ATOM 771 C C . VAL A 1 98 ? 4.172 8.477 8.523 1 98.38 98 VAL A C 1
ATOM 773 O O . VAL A 1 98 ? 3.598 9.562 8.602 1 98.38 98 VAL A O 1
ATOM 776 N N . PHE A 1 99 ? 3.705 7.465 7.852 1 97.81 99 PHE A N 1
ATOM 777 C CA . PHE A 1 99 ? 2.611 7.535 6.891 1 97.81 99 PHE A CA 1
ATOM 778 C C . PHE A 1 99 ? 1.579 6.445 7.164 1 97.81 99 PHE A C 1
ATOM 780 O O . PHE A 1 99 ? 1.936 5.309 7.473 1 97.81 99 PHE A O 1
ATOM 787 N N . VAL A 1 100 ? 0.297 6.77 7.141 1 98.56 100 VAL A N 1
ATOM 788 C CA . VAL A 1 100 ? -0.762 5.773 7.238 1 98.56 100 VAL A CA 1
ATOM 789 C C . VAL A 1 100 ? -1.553 5.73 5.934 1 98.56 100 VAL A C 1
ATOM 791 O O . VAL A 1 100 ? -2.074 6.754 5.48 1 98.56 100 VAL A O 1
ATOM 794 N N . ASP A 1 101 ? -1.573 4.578 5.309 1 98.06 101 ASP A N 1
ATOM 795 C CA . ASP A 1 101 ? -2.436 4.289 4.168 1 98.06 101 ASP A CA 1
ATOM 796 C C . ASP A 1 101 ? -3.777 3.721 4.625 1 98.06 101 ASP A C 1
ATOM 798 O O . ASP A 1 101 ? -3.836 2.631 5.199 1 98.06 101 ASP A O 1
ATOM 802 N N . ALA A 1 102 ? -4.871 4.406 4.348 1 97.94 102 ALA A N 1
ATOM 803 C CA . ALA A 1 102 ? -6.184 3.98 4.82 1 97.94 102 ALA A CA 1
ATOM 804 C C . ALA A 1 102 ? -7.109 3.66 3.646 1 97.94 102 ALA A C 1
ATOM 806 O O . ALA A 1 102 ? -7.102 4.363 2.633 1 97.94 102 ALA A O 1
ATOM 807 N N . THR A 1 103 ? -7.766 2.596 3.764 1 95.94 103 THR A N 1
ATOM 808 C CA . THR A 1 103 ? -8.773 2.195 2.791 1 95.94 103 THR A CA 1
ATOM 809 C C . THR A 1 103 ? -10.125 1.967 3.471 1 95.94 103 THR A C 1
ATOM 811 O O . THR A 1 103 ? -10.18 1.481 4.602 1 95.94 103 THR A O 1
ATOM 814 N N . ARG A 1 104 ? -11.234 2.422 2.818 1 83.62 104 ARG A N 1
ATOM 815 C CA . ARG A 1 104 ? -12.555 2.141 3.377 1 83.62 104 ARG A CA 1
ATOM 816 C C . ARG A 1 104 ? -13.07 0.781 2.914 1 83.62 104 ARG A C 1
ATOM 818 O O . ARG A 1 104 ? -12.883 0.404 1.755 1 83.62 104 ARG A O 1
ATOM 825 N N . ARG A 1 105 ? -13.422 -0.078 3.852 1 63 105 ARG A N 1
ATOM 826 C CA . ARG A 1 105 ? -14.016 -1.392 3.633 1 63 105 ARG A CA 1
ATOM 827 C C . ARG A 1 105 ? -15.492 -1.268 3.262 1 63 105 ARG A C 1
ATOM 829 O O . ARG A 1 105 ? -16.172 -0.347 3.713 1 63 105 ARG A O 1
ATOM 836 N N . MET B 1 1 ? 13.523 -14.047 10.492 1 59.72 1 MET B N 1
ATOM 837 C CA . MET B 1 1 ? 13.547 -15.078 9.469 1 59.72 1 MET B CA 1
ATOM 838 C C . MET B 1 1 ? 14.125 -14.547 8.164 1 59.72 1 MET B C 1
ATOM 840 O O . MET B 1 1 ? 13.672 -13.516 7.652 1 59.72 1 MET B O 1
ATOM 844 N N . THR B 1 2 ? 15.258 -14.961 7.848 1 76.5 2 THR B N 1
ATOM 845 C CA . THR B 1 2 ? 16.125 -14.398 6.828 1 76.5 2 THR B CA 1
ATOM 846 C C . THR B 1 2 ? 15.859 -15.031 5.465 1 76.5 2 THR B C 1
ATOM 848 O O . THR B 1 2 ? 16.562 -14.773 4.496 1 76.5 2 THR B O 1
ATOM 851 N N . GLU B 1 3 ? 14.852 -15.875 5.484 1 91.12 3 GLU B N 1
ATOM 852 C CA . GLU B 1 3 ? 14.547 -16.484 4.191 1 91.12 3 GLU B CA 1
ATOM 853 C C . GLU B 1 3 ? 13.219 -15.969 3.646 1 91.12 3 GLU B C 1
ATOM 855 O O . GLU B 1 3 ? 12.281 -15.719 4.41 1 91.12 3 GLU B O 1
ATOM 860 N N . MET B 1 4 ? 13.242 -15.938 2.33 1 96.62 4 MET B N 1
ATOM 861 C CA . MET B 1 4 ? 11.992 -15.547 1.689 1 96.62 4 MET B CA 1
ATOM 862 C C . MET B 1 4 ? 11.047 -16.734 1.572 1 96.62 4 MET B C 1
ATOM 864 O O . MET B 1 4 ? 11.445 -17.812 1.15 1 96.62 4 MET B O 1
ATOM 868 N N . ILE B 1 5 ? 9.859 -16.578 2.002 1 97.44 5 ILE B N 1
ATOM 869 C CA . ILE B 1 5 ? 8.828 -17.594 1.847 1 97.44 5 ILE B CA 1
ATOM 870 C C . ILE B 1 5 ? 7.887 -17.203 0.706 1 97.44 5 ILE B C 1
ATOM 872 O O . ILE B 1 5 ? 7.203 -16.188 0.776 1 97.44 5 ILE B O 1
ATOM 876 N N . ILE B 1 6 ? 7.867 -18.016 -0.326 1 98.12 6 ILE B N 1
ATOM 877 C CA . ILE B 1 6 ? 7.039 -17.766 -1.505 1 98.12 6 ILE B CA 1
ATOM 878 C C . ILE B 1 6 ? 6.055 -18.922 -1.687 1 98.12 6 ILE B C 1
ATOM 880 O O . ILE B 1 6 ? 6.461 -20.078 -1.783 1 98.12 6 ILE B O 1
ATOM 884 N N . HIS B 1 7 ? 4.797 -18.578 -1.689 1 98.19 7 HIS B N 1
ATOM 885 C CA . HIS B 1 7 ? 3.756 -19.531 -2.051 1 98.19 7 HIS B CA 1
ATOM 886 C C . HIS B 1 7 ? 3.416 -19.438 -3.535 1 98.19 7 HIS B C 1
ATOM 888 O O . HIS B 1 7 ? 3.383 -18.344 -4.102 1 98.19 7 HIS B O 1
ATOM 894 N N . ARG B 1 8 ? 3.119 -20.516 -4.121 1 97.94 8 ARG B N 1
ATOM 895 C CA . ARG B 1 8 ? 2.811 -20.531 -5.547 1 97.94 8 ARG B CA 1
ATOM 896 C C . ARG B 1 8 ? 1.365 -20.953 -5.793 1 97.94 8 ARG B C 1
ATOM 898 O O . ARG B 1 8 ? 0.851 -21.844 -5.113 1 97.94 8 ARG B O 1
ATOM 905 N N . TRP B 1 9 ? 0.863 -20.25 -6.672 1 98.31 9 TRP B N 1
ATOM 906 C CA . TRP B 1 9 ? -0.504 -20.578 -7.059 1 98.31 9 TRP B CA 1
ATOM 907 C C . TRP B 1 9 ? -0.589 -22 -7.598 1 98.31 9 TRP B C 1
ATOM 909 O O . TRP B 1 9 ? 0.282 -22.438 -8.352 1 98.31 9 TRP B O 1
ATOM 919 N N . ASP B 1 10 ? -1.602 -22.688 -7.211 1 97.38 10 ASP B N 1
ATOM 920 C CA . ASP B 1 10 ? -1.881 -24.031 -7.676 1 97.38 10 ASP B CA 1
ATOM 921 C C . ASP B 1 10 ? -3.205 -24.094 -8.43 1 97.38 10 ASP B C 1
ATOM 923 O O . ASP B 1 10 ? -4.27 -24.203 -7.82 1 97.38 10 ASP B O 1
ATOM 927 N N . PRO B 1 11 ? -3.15 -24.125 -9.758 1 96.56 11 PRO B N 1
ATOM 928 C CA . PRO B 1 11 ? -4.398 -24.094 -10.523 1 96.56 11 PRO B CA 1
ATOM 929 C C . PRO B 1 11 ? -5.312 -25.281 -10.211 1 96.56 11 PRO B C 1
ATOM 931 O O . PRO B 1 11 ? -6.535 -25.156 -10.312 1 96.56 11 PRO B O 1
ATOM 934 N N . ALA B 1 12 ? -4.82 -26.469 -9.867 1 96.69 12 ALA B N 1
ATOM 935 C CA . ALA B 1 12 ? -5.621 -27.641 -9.547 1 96.69 12 ALA B CA 1
ATOM 936 C C . ALA B 1 12 ? -6.426 -27.422 -8.266 1 96.69 12 ALA B C 1
ATOM 938 O O . ALA B 1 12 ? -7.551 -27.906 -8.141 1 96.69 12 ALA B O 1
ATOM 939 N N . LYS B 1 13 ? -5.887 -26.641 -7.41 1 95.88 13 LYS B N 1
ATOM 940 C CA . LYS B 1 13 ? -6.531 -26.391 -6.125 1 95.88 13 LYS B CA 1
ATOM 941 C C . LYS B 1 13 ? -7.281 -25.062 -6.129 1 95.88 13 LYS B C 1
ATOM 943 O O . LYS B 1 13 ? -8.359 -24.953 -5.539 1 95.88 13 LYS B O 1
ATOM 948 N N . ASP B 1 14 ? -6.703 -24.062 -6.883 1 96.44 14 ASP B N 1
ATOM 949 C CA . ASP B 1 14 ? -7.18 -22.688 -6.73 1 96.44 14 ASP B CA 1
ATOM 950 C C . ASP B 1 14 ? -7.953 -22.234 -7.965 1 96.44 14 ASP B C 1
ATOM 952 O O . ASP B 1 14 ? -8.57 -21.156 -7.957 1 96.44 14 ASP B O 1
ATOM 956 N N . GLY B 1 15 ? -8 -23.078 -9.016 1 97.31 15 GLY B N 1
ATOM 957 C CA . GLY B 1 15 ? -8.586 -22.656 -10.281 1 97.31 15 GLY B CA 1
ATOM 958 C C . GLY B 1 15 ? -7.637 -21.812 -11.117 1 97.31 15 GLY B C 1
ATOM 959 O O . GLY B 1 15 ? -6.465 -21.656 -10.766 1 97.31 15 GLY B O 1
ATOM 960 N N . GLU B 1 16 ? -8.172 -21.328 -12.203 1 98.19 16 GLU B N 1
AT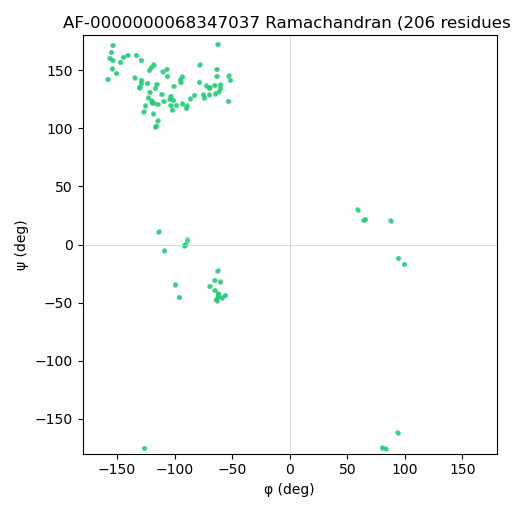OM 961 C CA . GLU B 1 16 ? -7.367 -20.469 -13.07 1 98.19 16 GLU B CA 1
ATOM 962 C C . GLU B 1 16 ? -6.996 -19.156 -12.375 1 98.19 16 GLU B C 1
ATOM 964 O O . GLU B 1 16 ? -7.824 -18.562 -11.68 1 98.19 16 GLU B O 1
ATOM 969 N N . LEU B 1 17 ? -5.809 -18.812 -12.57 1 98.62 17 LEU B N 1
ATOM 970 C CA . LEU B 1 17 ? -5.336 -17.578 -11.969 1 98.62 17 LEU B CA 1
ATOM 971 C C . LEU B 1 17 ? -5.973 -16.359 -12.648 1 98.62 17 LEU B C 1
ATOM 973 O O . LEU B 1 17 ? -5.953 -16.2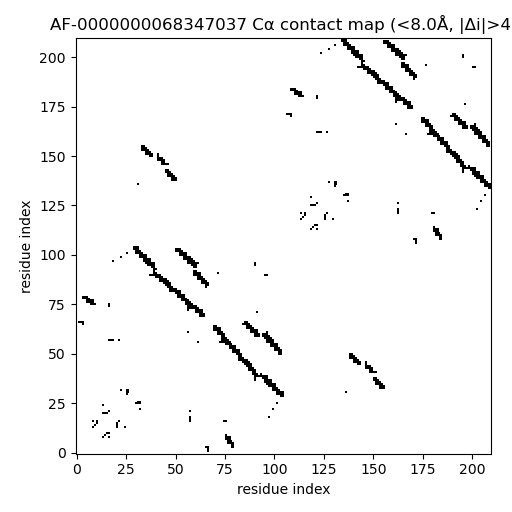5 -13.875 1 98.62 17 LEU B O 1
ATOM 977 N N . SER B 1 18 ? -6.516 -15.516 -11.867 1 98.56 18 SER B N 1
ATOM 978 C CA . SER B 1 18 ? -7.039 -14.203 -12.227 1 98.56 18 SER B CA 1
ATOM 979 C C . SER B 1 18 ? -7.051 -13.266 -11.023 1 98.56 18 SER B C 1
ATOM 981 O O . SER B 1 18 ? -6.824 -13.695 -9.891 1 98.56 18 SER B O 1
ATOM 983 N N . LEU B 1 19 ? -7.207 -12.078 -11.305 1 98.5 19 LEU B N 1
ATOM 984 C CA . LEU B 1 19 ? -7.348 -11.156 -10.188 1 98.5 19 LEU B CA 1
ATOM 985 C C . LEU B 1 19 ? -8.5 -11.57 -9.281 1 98.5 19 LEU B C 1
ATOM 987 O O . LEU B 1 19 ? -8.352 -11.578 -8.055 1 98.5 19 LEU B O 1
ATOM 991 N N . GLN B 1 20 ? -9.586 -11.938 -9.875 1 97.94 20 GLN B N 1
ATOM 992 C CA . GLN B 1 20 ? -10.766 -12.32 -9.117 1 97.94 20 GLN B CA 1
ATOM 993 C C . GLN B 1 20 ? -10.492 -13.539 -8.242 1 97.94 20 GLN B C 1
ATOM 995 O O . GLN B 1 20 ? -10.867 -13.562 -7.062 1 97.94 20 GLN B O 1
ATOM 1000 N N . SER B 1 21 ? -9.852 -14.523 -8.773 1 98.56 21 SER B N 1
ATOM 1001 C CA . SER B 1 21 ? -9.578 -15.734 -8.008 1 98.56 21 SER B CA 1
ATOM 1002 C C . SER B 1 21 ? -8.555 -15.469 -6.906 1 98.56 21 SER B C 1
ATOM 1004 O O . SER B 1 21 ? -8.633 -16.062 -5.828 1 98.56 21 SER B O 1
ATOM 1006 N N . MET B 1 22 ? -7.59 -14.617 -7.156 1 98.62 22 MET B N 1
ATOM 1007 C CA . MET B 1 22 ? -6.609 -14.242 -6.137 1 98.62 22 MET B CA 1
ATOM 1008 C C . MET B 1 22 ? -7.285 -13.523 -4.973 1 98.62 22 MET B C 1
ATOM 1010 O O . MET B 1 22 ? -7.066 -13.867 -3.812 1 98.62 22 MET B O 1
ATOM 1014 N N . LEU B 1 23 ? -8.133 -12.562 -5.305 1 98.06 23 LEU B N 1
ATOM 1015 C CA . LEU B 1 23 ? -8.844 -11.812 -4.273 1 98.06 23 LEU B CA 1
ATOM 1016 C C . LEU B 1 23 ? -9.75 -12.734 -3.461 1 98.06 23 LEU B C 1
ATOM 1018 O O . LEU B 1 23 ? -9.82 -12.617 -2.236 1 98.06 23 LEU B O 1
ATOM 1022 N N . LYS B 1 24 ? -10.43 -13.602 -4.121 1 97.81 24 LYS B N 1
ATOM 1023 C CA . LYS B 1 24 ? -11.297 -14.562 -3.443 1 97.81 24 LYS B CA 1
ATOM 1024 C C . LYS B 1 24 ? -10.508 -15.422 -2.457 1 97.81 24 LYS B C 1
ATOM 1026 O O . LYS B 1 24 ? -10.945 -15.625 -1.322 1 97.81 24 LYS B O 1
ATOM 1031 N N . LYS B 1 25 ? -9.367 -15.898 -2.879 1 97.81 25 LYS B N 1
ATOM 1032 C CA . LYS B 1 25 ? -8.539 -16.734 -2.021 1 97.81 25 LYS B CA 1
ATOM 1033 C C . LYS B 1 25 ? -8.055 -15.961 -0.796 1 97.81 25 LYS B C 1
ATOM 1035 O O . LYS B 1 25 ? -8.172 -16.438 0.333 1 97.81 25 LYS B O 1
ATOM 1040 N N . LEU B 1 26 ? -7.562 -14.797 -1.001 1 97.38 26 LEU B N 1
ATOM 1041 C CA . LEU B 1 26 ? -7.023 -14 0.092 1 97.38 26 LEU B CA 1
ATOM 1042 C C . LEU B 1 26 ? -8.125 -13.602 1.071 1 97.38 26 LEU B C 1
ATOM 1044 O O . LEU B 1 26 ? -7.906 -13.594 2.285 1 97.38 26 LEU B O 1
ATOM 1048 N N . LYS B 1 27 ? -9.305 -13.266 0.554 1 95.88 27 LYS B N 1
ATOM 1049 C CA . LYS B 1 27 ? -10.445 -12.953 1.41 1 95.88 27 LYS B CA 1
ATOM 1050 C C . LYS B 1 27 ? -10.836 -14.156 2.262 1 95.88 27 LYS B C 1
ATOM 1052 O O . LYS B 1 27 ? -11.148 -14.016 3.445 1 95.88 27 LYS B O 1
ATOM 1057 N N . SER B 1 28 ? -10.828 -15.312 1.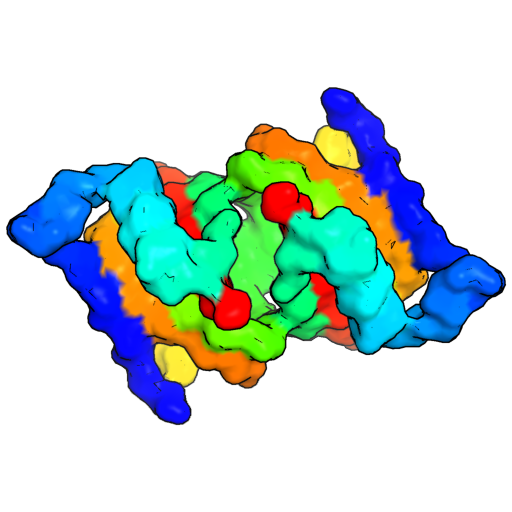626 1 96.19 28 SER B N 1
ATOM 1058 C CA . SER B 1 28 ? -11.148 -16.531 2.359 1 96.19 28 SER B CA 1
ATOM 1059 C C . SER B 1 28 ? -10.141 -16.797 3.469 1 96.19 28 SER B C 1
ATOM 1061 O O . SER B 1 28 ? -10.438 -17.484 4.441 1 96.19 28 SER B O 1
ATOM 1063 N N . GLU B 1 29 ? -8.969 -16.219 3.311 1 95.38 29 GLU B N 1
ATOM 1064 C CA . GLU B 1 29 ? -7.918 -16.359 4.316 1 95.38 29 GLU B CA 1
ATOM 1065 C C . GLU B 1 29 ? -7.984 -15.234 5.344 1 95.38 29 GLU B C 1
ATOM 1067 O O . GLU B 1 29 ? -7.109 -15.117 6.203 1 95.38 29 GLU B O 1
ATOM 1072 N N . GLY B 1 30 ? -8.969 -14.297 5.211 1 94.19 30 GLY B N 1
ATOM 1073 C CA . GLY B 1 30 ? -9.195 -13.234 6.184 1 94.19 30 GLY B CA 1
ATOM 1074 C C . GLY B 1 30 ? -8.359 -12 5.926 1 94.19 30 GLY B C 1
ATOM 1075 O O . GLY B 1 30 ? -8.133 -11.195 6.836 1 94.19 30 GLY B O 1
ATOM 1076 N N . CYS B 1 31 ? -7.91 -11.859 4.723 1 95.31 31 CYS B N 1
ATOM 1077 C CA . CYS B 1 31 ? -7.035 -10.734 4.426 1 95.31 31 CYS B CA 1
ATOM 1078 C C . CYS B 1 31 ? -7.828 -9.562 3.859 1 95.31 31 CYS B C 1
ATOM 1080 O O . CYS B 1 31 ? -8.781 -9.758 3.104 1 95.31 31 CYS B O 1
ATOM 1082 N N . GLY B 1 32 ? -7.461 -8.32 4.285 1 94 32 GLY B N 1
ATOM 1083 C CA . GLY B 1 32 ? -7.773 -7.141 3.494 1 94 32 GLY B CA 1
ATOM 1084 C C . GLY B 1 32 ? -6.832 -6.945 2.32 1 94 32 GLY B C 1
ATOM 1085 O O . GLY B 1 32 ? -5.633 -7.219 2.424 1 94 32 GLY B O 1
ATOM 1086 N N . CYS B 1 33 ? -7.418 -6.527 1.176 1 96.44 33 CYS B N 1
ATOM 1087 C CA . CYS B 1 33 ? -6.602 -6.48 -0.031 1 96.44 33 CYS B CA 1
ATOM 1088 C C . CYS B 1 33 ? -6.715 -5.125 -0.715 1 96.44 33 CYS B C 1
ATOM 1090 O O . CYS B 1 33 ? -7.789 -4.52 -0.73 1 96.44 33 CYS B O 1
ATOM 1092 N N . VAL B 1 34 ? -5.621 -4.648 -1.236 1 96.25 34 VAL B N 1
ATOM 1093 C CA . VAL B 1 34 ? -5.559 -3.553 -2.197 1 96.25 34 VAL B CA 1
ATOM 1094 C C . VAL B 1 34 ? -4.91 -4.035 -3.492 1 96.25 34 VAL B C 1
ATOM 1096 O O . VAL B 1 34 ? -3.838 -4.645 -3.469 1 96.25 34 VAL B O 1
ATOM 1099 N N . ASP B 1 35 ? -5.59 -3.891 -4.617 1 96.62 35 ASP B N 1
ATOM 1100 C CA . ASP B 1 35 ? -5.016 -4.32 -5.887 1 96.62 35 ASP B CA 1
ATOM 1101 C C . ASP B 1 35 ? -4.457 -3.131 -6.664 1 96.62 35 ASP B C 1
ATOM 1103 O O . ASP B 1 35 ? -5.09 -2.076 -6.738 1 96.62 35 ASP B O 1
ATOM 1107 N N . TYR B 1 36 ? -3.301 -3.277 -7.227 1 96.94 36 TYR B N 1
ATOM 1108 C CA . TYR B 1 36 ? -2.525 -2.254 -7.922 1 96.94 36 TYR B CA 1
ATOM 1109 C C . TYR B 1 36 ? -2.264 -2.658 -9.367 1 96.94 36 TYR B C 1
ATOM 1111 O O . TYR B 1 36 ? -2.236 -3.848 -9.695 1 96.94 36 TYR B O 1
ATOM 1119 N N . GLU B 1 37 ? -2.096 -1.673 -10.188 1 95.69 37 GLU B N 1
ATOM 1120 C CA . GLU B 1 37 ? -1.456 -1.809 -11.492 1 95.69 37 GLU B CA 1
ATOM 1121 C C . GLU B 1 37 ? -0.213 -0.93 -11.586 1 95.69 37 GLU B C 1
ATOM 1123 O O . GLU B 1 37 ? -0.281 0.28 -11.359 1 95.69 37 GLU B O 1
ATOM 1128 N N . PHE B 1 38 ? 0.901 -1.564 -11.867 1 95.38 38 PHE B N 1
ATOM 1129 C CA . PHE B 1 38 ? 2.172 -0.862 -12 1 95.38 38 PHE B CA 1
ATOM 1130 C C . PHE B 1 38 ? 2.656 -0.877 -13.445 1 95.38 38 PHE B C 1
ATOM 1132 O O . PHE B 1 38 ? 2.738 -1.938 -14.062 1 95.38 38 PHE B O 1
ATOM 1139 N N . SER B 1 39 ? 3 0.18 -14.008 1 92.19 39 SER B N 1
ATOM 1140 C CA . SER B 1 39 ? 3.564 0.271 -15.344 1 92.19 39 SER B CA 1
ATOM 1141 C C . SER B 1 39 ? 5.043 -0.112 -15.352 1 92.19 39 SER B C 1
ATOM 1143 O O . SER B 1 39 ? 5.715 -0.029 -14.32 1 92.19 39 SER B O 1
ATOM 1145 N N . PRO B 1 40 ? 5.457 -0.548 -16.516 1 93.88 40 PRO B N 1
ATOM 1146 C CA . PRO B 1 40 ? 6.906 -0.748 -16.625 1 93.88 40 PRO B CA 1
ATOM 1147 C C . PRO B 1 40 ? 7.707 0.479 -16.188 1 93.88 40 PRO B C 1
ATOM 1149 O O . PRO B 1 40 ? 7.309 1.611 -16.484 1 93.88 40 PRO B O 1
ATOM 1152 N N . GLY B 1 41 ? 8.828 0.197 -15.5 1 90.19 41 GLY B N 1
ATOM 1153 C CA . GLY B 1 41 ? 9.664 1.297 -15.039 1 90.19 41 GLY B CA 1
ATOM 1154 C C . GLY B 1 41 ? 9.352 1.725 -13.617 1 90.19 41 GLY B C 1
ATOM 1155 O O . GLY B 1 41 ? 10.141 2.438 -12.992 1 90.19 41 GLY B O 1
ATOM 1156 N N . THR B 1 42 ? 8.25 1.246 -13.078 1 90.94 42 THR B N 1
ATOM 1157 C CA . THR B 1 42 ? 7.883 1.573 -11.703 1 90.94 42 THR B CA 1
ATOM 1158 C C . THR B 1 42 ? 8.836 0.908 -10.711 1 90.94 42 THR B C 1
ATOM 1160 O O . THR B 1 42 ? 9.188 -0.263 -10.875 1 90.94 42 THR B O 1
ATOM 1163 N N . SER B 1 43 ? 9.266 1.682 -9.703 1 91.5 43 SER B N 1
ATOM 1164 C CA . SER B 1 43 ? 10.125 1.177 -8.641 1 91.5 43 SER B CA 1
ATOM 1165 C C . SER B 1 43 ? 9.648 1.651 -7.27 1 91.5 43 SER B C 1
ATOM 1167 O O . SER B 1 43 ? 9.133 2.764 -7.137 1 91.5 43 SER B O 1
ATOM 1169 N N . PHE B 1 44 ? 9.789 0.804 -6.316 1 90.44 44 PHE B N 1
ATOM 1170 C CA . PHE B 1 44 ? 9.484 1.073 -4.918 1 90.44 44 PHE B CA 1
ATOM 1171 C C . PHE B 1 44 ? 10.75 1.02 -4.066 1 90.44 44 PHE B C 1
ATOM 1173 O O . PHE B 1 44 ? 11.258 -0.063 -3.771 1 90.44 44 PHE B O 1
ATOM 1180 N N . PRO B 1 45 ? 11.242 2.145 -3.635 1 88.88 45 PRO B N 1
ATOM 1181 C CA . PRO B 1 45 ? 12.438 2.16 -2.793 1 88.88 45 PRO B CA 1
ATOM 1182 C C . PRO B 1 45 ? 12.234 1.431 -1.467 1 88.88 45 PRO B C 1
ATOM 1184 O O . PRO B 1 45 ? 11.109 1.053 -1.132 1 88.88 45 PRO B O 1
ATOM 1187 N N . GLU B 1 46 ? 13.336 1.324 -0.819 1 89.75 46 GLU B N 1
ATOM 1188 C CA . GLU B 1 46 ? 13.312 0.588 0.441 1 89.75 46 GLU B CA 1
ATOM 1189 C C . GLU B 1 46 ? 12.391 1.26 1.453 1 89.75 46 GLU B C 1
ATOM 1191 O O . GLU B 1 46 ? 12.438 2.479 1.631 1 89.75 46 GLU B O 1
ATOM 1196 N N . HIS B 1 47 ? 11.531 0.518 2.068 1 91.06 47 HIS B N 1
ATOM 1197 C CA . HIS B 1 47 ? 10.594 0.972 3.094 1 91.06 47 HIS B CA 1
ATOM 1198 C C . HIS B 1 47 ? 10.219 -0.165 4.039 1 91.06 47 HIS B C 1
ATOM 1200 O O . HIS B 1 47 ? 10.625 -1.311 3.832 1 91.06 47 HIS B O 1
ATOM 1206 N N . THR B 1 48 ? 9.484 0.206 5.148 1 93.38 48 THR B N 1
ATOM 1207 C CA . THR B 1 48 ? 8.945 -0.771 6.09 1 93.38 48 THR B CA 1
ATOM 1208 C C . THR B 1 48 ? 7.484 -0.46 6.414 1 93.38 48 THR B C 1
ATOM 1210 O O . THR B 1 48 ? 6.988 0.622 6.094 1 93.38 48 THR B O 1
ATOM 1213 N N . HIS B 1 49 ? 6.832 -1.391 6.938 1 94.69 49 HIS B N 1
ATOM 1214 C CA . HIS B 1 49 ? 5.484 -1.243 7.477 1 94.69 49 HIS B CA 1
ATOM 1215 C C . HIS B 1 49 ? 5.285 -2.125 8.703 1 94.69 49 HIS B C 1
ATOM 1217 O O . HIS B 1 49 ? 6.008 -3.104 8.898 1 94.69 49 HIS B O 1
ATOM 1223 N N . ALA B 1 50 ? 4.262 -1.828 9.539 1 94.75 50 ALA B N 1
ATOM 1224 C CA . ALA B 1 50 ? 4.074 -2.479 10.836 1 94.75 50 ALA B CA 1
ATOM 1225 C C . ALA B 1 50 ? 3.166 -3.697 10.711 1 94.75 50 ALA B C 1
ATOM 1227 O O . ALA B 1 50 ? 2.887 -4.375 11.703 1 94.75 50 ALA B O 1
ATOM 1228 N N . GLN B 1 51 ? 2.686 -4.012 9.57 1 95.62 51 GLN B N 1
ATOM 1229 C CA . GLN B 1 51 ? 1.812 -5.152 9.32 1 95.62 51 GLN B CA 1
ATOM 1230 C C . GLN B 1 51 ? 2.555 -6.27 8.594 1 95.62 51 GLN B C 1
ATOM 1232 O O . GLN B 1 51 ? 3.465 -6.004 7.805 1 95.62 51 GLN B O 1
ATOM 1237 N N . ASP B 1 52 ? 2.195 -7.473 8.938 1 96.5 52 ASP B N 1
ATOM 1238 C CA . ASP B 1 52 ? 2.57 -8.578 8.062 1 96.5 52 ASP B CA 1
ATOM 1239 C C . ASP B 1 52 ? 1.784 -8.531 6.754 1 96.5 52 ASP B C 1
ATOM 1241 O O . ASP B 1 52 ? 0.57 -8.32 6.762 1 96.5 52 ASP B O 1
ATOM 1245 N N . LYS B 1 53 ? 2.529 -8.734 5.656 1 97.5 53 LYS B N 1
ATOM 1246 C CA . LYS B 1 53 ? 1.857 -8.617 4.363 1 97.5 53 LYS B CA 1
ATOM 1247 C C . LYS B 1 53 ? 2.139 -9.836 3.488 1 97.5 53 LYS B C 1
ATOM 1249 O O . LYS B 1 53 ? 3.039 -10.625 3.783 1 97.5 53 LYS B O 1
ATOM 1254 N N . MET B 1 54 ? 1.314 -10.055 2.555 1 98.06 54 MET B N 1
ATOM 1255 C CA . MET B 1 54 ? 1.498 -10.961 1.427 1 98.06 54 MET B CA 1
ATOM 1256 C C . MET B 1 54 ? 1.448 -10.211 0.104 1 98.06 54 MET B C 1
ATOM 1258 O O . MET B 1 54 ? 0.418 -9.633 -0.247 1 98.06 54 MET B O 1
ATOM 1262 N N . ASP B 1 55 ? 2.533 -10.141 -0.592 1 98.38 55 ASP B N 1
ATOM 1263 C CA . ASP B 1 55 ? 2.604 -9.523 -1.915 1 98.38 55 ASP B CA 1
ATOM 1264 C C . ASP B 1 55 ? 2.324 -10.555 -3.01 1 98.38 55 ASP B C 1
ATOM 1266 O O . ASP B 1 55 ? 3.082 -11.516 -3.176 1 98.38 55 ASP B O 1
ATOM 1270 N N . CYS B 1 56 ? 1.283 -10.344 -3.811 1 98.81 56 CYS B N 1
ATOM 1271 C CA . CYS B 1 56 ? 0.79 -11.359 -4.734 1 98.81 56 CYS B CA 1
ATOM 1272 C C . CYS B 1 56 ? 0.817 -10.844 -6.168 1 98.81 56 CYS B C 1
ATOM 1274 O O . CYS B 1 56 ? 0.261 -9.789 -6.469 1 98.81 56 CYS B O 1
ATOM 1276 N N . ILE B 1 57 ? 1.357 -11.617 -7.027 1 98.88 57 ILE B N 1
ATOM 1277 C CA . ILE B 1 57 ? 1.462 -11.234 -8.43 1 98.88 57 ILE B CA 1
ATOM 1278 C C . ILE B 1 57 ? 0.368 -11.93 -9.242 1 98.88 57 ILE B C 1
ATOM 1280 O O . ILE B 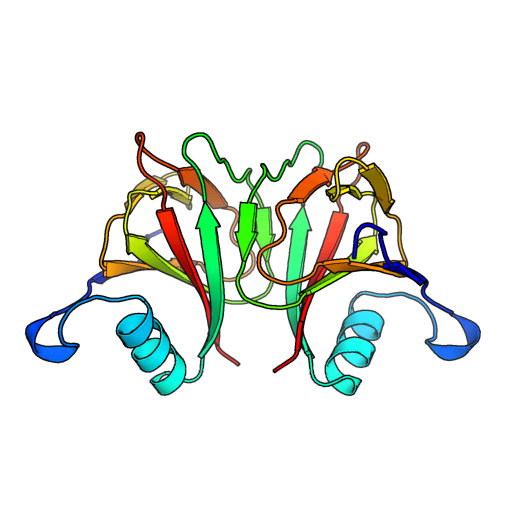1 57 ? 0.268 -13.156 -9.234 1 98.88 57 ILE B O 1
ATOM 1284 N N . VAL B 1 58 ? -0.454 -11.211 -9.953 1 98.88 58 VAL B N 1
ATOM 1285 C CA . VAL B 1 58 ? -1.493 -11.766 -10.812 1 98.88 58 VAL B CA 1
ATOM 1286 C C . VAL B 1 58 ? -0.987 -11.852 -12.25 1 98.88 58 VAL B C 1
ATOM 1288 O O . VAL B 1 58 ? -1.23 -12.844 -12.945 1 98.88 58 VAL B O 1
ATOM 1291 N N . SER B 1 59 ? -0.36 -10.812 -12.703 1 98.69 59 SER B N 1
ATOM 1292 C CA . SER B 1 59 ? 0.284 -10.773 -14.008 1 98.69 59 SER B CA 1
ATOM 1293 C C . SER B 1 59 ? 1.521 -9.883 -13.992 1 98.69 59 SER B C 1
ATOM 1295 O O . SER B 1 59 ? 1.643 -9 -13.141 1 98.69 59 SER B O 1
ATOM 1297 N N . GLY B 1 60 ? 2.42 -10.164 -14.969 1 98.25 60 GLY B N 1
ATOM 1298 C CA . GLY B 1 60 ? 3.672 -9.422 -15.016 1 98.25 60 GLY B CA 1
ATOM 1299 C C . GLY B 1 60 ? 4.73 -9.984 -14.086 1 98.25 60 GLY B C 1
ATOM 1300 O O . GLY B 1 60 ? 4.578 -11.086 -13.562 1 98.25 60 GLY B O 1
ATOM 1301 N N . GLN B 1 61 ? 5.852 -9.281 -14.031 1 98.69 61 GLN B N 1
ATOM 1302 C CA . GLN B 1 61 ? 6.973 -9.711 -13.203 1 98.69 61 GLN B CA 1
ATOM 1303 C C . GLN B 1 61 ? 7.465 -8.578 -12.312 1 98.69 61 GLN B C 1
ATOM 1305 O O . GLN B 1 61 ? 7.551 -7.426 -12.75 1 98.69 61 GLN B O 1
ATOM 1310 N N . LEU B 1 62 ? 7.777 -8.961 -11.078 1 98.25 62 LEU B N 1
ATOM 1311 C CA . LEU B 1 62 ? 8.234 -8 -10.078 1 98.25 62 LEU B CA 1
ATOM 1312 C C . LEU B 1 62 ? 9.562 -8.43 -9.477 1 98.25 62 LEU B C 1
ATOM 1314 O O . LEU B 1 62 ? 9.688 -9.547 -8.961 1 98.25 62 LEU B O 1
ATOM 1318 N N . TRP B 1 63 ? 10.562 -7.613 -9.617 1 98.44 63 TRP B N 1
ATOM 1319 C CA . TRP B 1 63 ? 11.805 -7.773 -8.867 1 98.44 63 TRP B CA 1
ATOM 1320 C C . TRP B 1 63 ? 11.633 -7.324 -7.422 1 98.44 63 TRP B C 1
ATOM 1322 O O . TRP B 1 63 ? 11.07 -6.258 -7.16 1 98.44 63 TRP B O 1
ATOM 1332 N N . PHE B 1 64 ? 12.055 -8.195 -6.52 1 98.12 64 PHE B N 1
ATOM 1333 C CA . PHE B 1 64 ? 11.883 -7.945 -5.094 1 98.12 64 PHE B CA 1
ATOM 1334 C C . PHE B 1 64 ? 13.18 -8.18 -4.34 1 98.12 64 PHE B C 1
ATOM 1336 O O . PHE B 1 64 ? 13.898 -9.141 -4.613 1 98.12 64 PHE B O 1
ATOM 1343 N N . LYS B 1 65 ? 13.508 -7.254 -3.426 1 97.31 65 LYS B N 1
ATOM 1344 C CA . LYS B 1 65 ? 14.688 -7.387 -2.57 1 97.31 65 LYS B CA 1
ATOM 1345 C C . LYS B 1 65 ? 14.305 -7.324 -1.096 1 97.31 65 LYS B C 1
ATOM 1347 O O . LYS B 1 65 ? 13.609 -6.402 -0.669 1 97.31 65 LYS B O 1
ATOM 1352 N N . MET B 1 66 ? 14.703 -8.281 -0.378 1 97 66 MET B N 1
ATOM 1353 C CA . MET B 1 66 ? 14.469 -8.438 1.055 1 97 66 MET B CA 1
ATOM 1354 C C . MET B 1 66 ? 15.5 -9.367 1.677 1 97 66 MET B C 1
ATOM 1356 O O . MET B 1 66 ? 15.914 -10.352 1.052 1 97 66 MET B O 1
ATOM 1360 N N . PHE B 1 67 ? 15.953 -9.109 2.873 1 96.88 67 PHE B N 1
ATOM 1361 C CA . PHE B 1 67 ? 16.969 -9.906 3.562 1 96.88 67 PHE B CA 1
ATOM 1362 C C . PHE B 1 67 ? 18.25 -9.961 2.752 1 96.88 67 PHE B C 1
ATOM 1364 O O . PHE B 1 67 ? 18.922 -11 2.707 1 96.88 67 PHE B O 1
ATOM 1371 N N . ASP B 1 68 ? 18.484 -8.906 2.02 1 93.56 68 ASP B N 1
ATOM 1372 C CA . ASP B 1 68 ? 19.672 -8.797 1.192 1 93.56 68 ASP B CA 1
ATOM 1373 C C . ASP B 1 68 ? 19.688 -9.859 0.094 1 93.56 68 ASP B C 1
ATOM 1375 O O . ASP B 1 68 ? 20.75 -10.258 -0.379 1 93.56 68 ASP B O 1
ATOM 1379 N N . LYS B 1 69 ? 18.578 -10.359 -0.191 1 97.12 69 LYS B N 1
ATOM 1380 C CA . LYS B 1 69 ? 18.359 -11.281 -1.302 1 97.12 69 LYS B CA 1
ATOM 1381 C C . LYS B 1 69 ? 17.391 -10.688 -2.32 1 97.12 69 LYS B C 1
ATOM 1383 O O . LYS B 1 69 ? 16.594 -9.812 -1.988 1 97.12 69 LYS B O 1
ATOM 1388 N N . GLU B 1 70 ? 17.578 -11.195 -3.504 1 97.81 70 GLU B N 1
ATOM 1389 C CA . GLU B 1 70 ? 16.703 -10.734 -4.578 1 97.81 70 GLU B CA 1
ATOM 1390 C C . GLU B 1 70 ? 15.953 -11.898 -5.223 1 97.81 70 GLU B C 1
ATOM 1392 O O . GLU B 1 70 ? 16.453 -13.023 -5.254 1 97.81 70 GLU B O 1
ATOM 1397 N N . VAL B 1 71 ? 14.781 -11.578 -5.715 1 98.38 71 VAL B N 1
ATOM 1398 C CA . VAL B 1 71 ? 13.984 -12.578 -6.418 1 98.38 71 VAL B CA 1
ATOM 1399 C C . VAL B 1 71 ? 13.109 -11.898 -7.465 1 98.38 71 VAL B C 1
ATOM 1401 O O . VAL B 1 71 ? 12.766 -10.727 -7.328 1 98.38 71 VAL B O 1
ATOM 1404 N N . ILE B 1 72 ? 12.875 -12.586 -8.547 1 98.69 72 ILE B N 1
ATOM 1405 C CA . ILE B 1 72 ? 11.852 -12.172 -9.508 1 98.69 72 ILE B CA 1
ATOM 1406 C C . ILE B 1 72 ? 10.57 -12.969 -9.273 1 98.69 72 ILE B C 1
ATOM 1408 O O . ILE B 1 72 ? 10.57 -14.203 -9.352 1 98.69 72 ILE B O 1
ATOM 1412 N N . LEU B 1 73 ? 9.516 -12.305 -8.977 1 98.69 73 LEU B N 1
ATOM 1413 C CA . LEU B 1 73 ? 8.203 -12.914 -8.773 1 98.69 73 LEU B CA 1
ATOM 1414 C C . LEU B 1 73 ? 7.375 -12.859 -10.055 1 98.69 73 LEU B C 1
ATOM 1416 O O . LEU B 1 73 ? 7.422 -11.867 -10.789 1 98.69 73 LEU B O 1
ATOM 1420 N N . GLY B 1 74 ? 6.641 -13.891 -10.312 1 98.75 74 GLY B N 1
ATOM 1421 C CA . GLY B 1 74 ? 5.773 -13.961 -11.477 1 98.75 74 GLY B CA 1
ATOM 1422 C C . GLY B 1 74 ? 4.336 -14.305 -11.133 1 98.75 74 GLY B C 1
ATOM 1423 O O . GLY B 1 74 ? 3.98 -14.406 -9.961 1 98.75 74 GLY B O 1
ATOM 1424 N N . PRO B 1 75 ? 3.498 -14.484 -12.188 1 98.81 75 PRO B N 1
ATOM 1425 C CA . PRO B 1 75 ? 2.074 -14.758 -11.969 1 98.81 75 PRO B CA 1
ATOM 1426 C C . PRO B 1 75 ? 1.836 -15.945 -11.039 1 98.81 75 PRO B C 1
ATOM 1428 O O . PRO B 1 75 ? 2.371 -17.031 -11.266 1 98.81 75 PRO B O 1
ATOM 1431 N N . GLY B 1 76 ? 1.075 -15.648 -9.969 1 98.75 76 GLY B N 1
ATOM 1432 C CA . GLY B 1 76 ? 0.717 -16.703 -9.047 1 98.75 76 GLY B CA 1
ATOM 1433 C C . GLY B 1 76 ? 1.586 -16.734 -7.805 1 98.75 76 GLY B C 1
ATOM 1434 O O . GLY B 1 76 ? 1.231 -17.375 -6.809 1 98.75 76 GLY B O 1
ATOM 1435 N N . ASP B 1 77 ? 2.74 -16.078 -7.82 1 98.75 77 ASP B N 1
ATOM 1436 C CA . ASP B 1 77 ? 3.619 -16.031 -6.656 1 98.75 77 ASP B CA 1
ATOM 1437 C C . ASP B 1 77 ? 3.035 -15.125 -5.57 1 98.75 77 ASP B C 1
ATOM 1439 O O . ASP B 1 77 ? 2.498 -14.055 -5.863 1 98.75 77 ASP B O 1
ATOM 1443 N N . ARG B 1 78 ? 3.109 -15.555 -4.367 1 98.69 78 ARG B N 1
ATOM 1444 C CA . ARG B 1 78 ? 2.729 -14.805 -3.176 1 98.69 78 ARG B CA 1
ATOM 1445 C C . ARG B 1 78 ? 3.861 -14.789 -2.154 1 98.69 78 ARG B C 1
ATOM 1447 O O . ARG B 1 78 ? 4.238 -15.828 -1.621 1 98.69 78 ARG B O 1
ATOM 1454 N N . LEU B 1 79 ? 4.395 -13.664 -1.911 1 98.62 79 LEU B N 1
ATOM 1455 C CA . LEU B 1 79 ? 5.559 -13.516 -1.046 1 98.62 79 LEU B CA 1
ATOM 1456 C C . LEU B 1 79 ? 5.156 -12.977 0.324 1 98.62 79 LEU B C 1
ATOM 1458 O O . LEU B 1 79 ? 4.48 -11.953 0.419 1 98.62 79 LEU B O 1
ATOM 1462 N N . GLU B 1 80 ? 5.543 -13.617 1.404 1 98.19 80 GLU B N 1
ATOM 1463 C CA . GLU B 1 80 ? 5.371 -13.094 2.754 1 98.19 80 GLU B CA 1
ATOM 1464 C C . GLU B 1 80 ? 6.363 -11.969 3.037 1 98.19 80 GLU B C 1
ATOM 1466 O O . GLU B 1 80 ? 7.566 -12.125 2.822 1 98.19 80 GLU B O 1
ATOM 1471 N N . VAL B 1 81 ? 5.891 -10.891 3.443 1 97.56 81 VAL B N 1
ATOM 1472 C CA . VAL B 1 81 ? 6.723 -9.773 3.873 1 97.56 81 VAL B CA 1
ATOM 1473 C C . VAL B 1 81 ? 6.496 -9.5 5.355 1 97.56 81 VAL B C 1
ATOM 1475 O O . VAL B 1 81 ? 5.508 -8.867 5.734 1 97.56 81 VAL B O 1
ATOM 1478 N N . PRO B 1 82 ? 7.387 -9.914 6.23 1 97.06 82 PRO B N 1
ATOM 1479 C CA . PRO B 1 82 ? 7.195 -9.703 7.668 1 97.06 82 PRO B CA 1
ATOM 1480 C C . PRO B 1 82 ? 7.18 -8.227 8.047 1 97.06 82 PRO B C 1
ATOM 1482 O O . PRO B 1 82 ? 7.898 -7.422 7.449 1 97.06 82 PRO B O 1
ATOM 1485 N N . ARG B 1 83 ? 6.336 -7.934 9.055 1 95.94 83 ARG B N 1
ATOM 1486 C CA . ARG B 1 83 ? 6.285 -6.555 9.539 1 95.94 83 ARG B CA 1
ATOM 1487 C C . ARG B 1 83 ? 7.68 -6.051 9.898 1 95.94 83 ARG B C 1
ATOM 1489 O O . ARG B 1 83 ? 8.531 -6.828 10.344 1 95.94 83 ARG B O 1
ATOM 1496 N N . ASN B 1 84 ? 7.879 -4.738 9.648 1 95.38 84 ASN B N 1
ATOM 1497 C CA . ASN B 1 84 ? 9.062 -3.992 10.07 1 95.38 84 ASN B CA 1
ATOM 1498 C C . ASN B 1 84 ? 10.32 -4.496 9.375 1 95.38 84 ASN B C 1
ATOM 1500 O O . ASN B 1 84 ? 11.422 -4.379 9.914 1 95.38 84 ASN B O 1
ATOM 1504 N N . THR B 1 85 ? 10.234 -5.137 8.266 1 95.69 85 THR B N 1
ATOM 1505 C CA . THR B 1 85 ? 11.359 -5.641 7.488 1 95.69 85 THR B CA 1
ATOM 1506 C C . THR B 1 85 ? 11.625 -4.758 6.273 1 95.69 85 THR B C 1
ATOM 1508 O O . THR B 1 85 ? 10.742 -4.574 5.434 1 95.69 85 THR B O 1
ATOM 1511 N N . PRO B 1 86 ? 12.781 -4.199 6.172 1 94.69 86 PRO B N 1
ATOM 1512 C CA . PRO B 1 86 ? 13.094 -3.398 4.984 1 94.69 86 PRO B CA 1
ATOM 1513 C C . PRO B 1 86 ? 13.023 -4.207 3.691 1 94.69 86 PRO B C 1
ATOM 1515 O O . PRO B 1 86 ? 13.492 -5.344 3.645 1 94.69 86 PRO B O 1
ATOM 1518 N N . HIS B 1 87 ? 12.383 -3.607 2.709 1 95.38 87 HIS B N 1
ATOM 1519 C CA . HIS B 1 87 ? 12.289 -4.254 1.404 1 95.38 87 HIS B CA 1
ATOM 1520 C C . HIS B 1 87 ? 12.055 -3.23 0.298 1 95.38 87 HIS B C 1
ATOM 1522 O O . HIS B 1 87 ? 11.75 -2.07 0.576 1 95.38 87 HIS B O 1
ATOM 1528 N N . SER B 1 88 ? 12.352 -3.623 -0.918 1 94.69 88 SER B N 1
ATOM 1529 C CA . SER B 1 88 ? 12.141 -2.822 -2.119 1 94.69 88 SER B CA 1
ATOM 1530 C C . SER B 1 88 ? 11.641 -3.682 -3.275 1 94.69 88 SER B C 1
ATOM 1532 O O . SER B 1 88 ? 11.711 -4.91 -3.217 1 94.69 88 SER B O 1
ATOM 1534 N N . ALA B 1 89 ? 11.117 -3.008 -4.246 1 96.06 89 ALA B N 1
ATOM 1535 C CA . ALA B 1 89 ? 10.586 -3.734 -5.398 1 96.06 89 ALA B CA 1
ATOM 1536 C C . ALA B 1 89 ? 10.609 -2.863 -6.652 1 96.06 89 ALA B C 1
ATOM 1538 O O . ALA B 1 89 ? 10.703 -1.637 -6.562 1 96.06 89 ALA B O 1
ATOM 1539 N N . ARG B 1 90 ? 10.578 -3.502 -7.797 1 96.12 90 ARG B N 1
ATOM 1540 C CA . ARG B 1 90 ? 10.406 -2.799 -9.062 1 96.12 90 ARG B CA 1
ATOM 1541 C C . ARG B 1 90 ? 9.789 -3.713 -10.117 1 96.12 90 ARG B C 1
ATOM 1543 O O . ARG B 1 90 ? 9.992 -4.93 -10.086 1 96.12 90 ARG B O 1
ATOM 1550 N N . VAL B 1 91 ? 9.094 -3.092 -11.008 1 96.81 91 VAL B N 1
ATOM 1551 C CA . VAL B 1 91 ? 8.57 -3.857 -12.133 1 96.81 91 VAL B CA 1
ATOM 1552 C C . VAL B 1 91 ? 9.734 -4.379 -12.984 1 96.81 91 VAL B C 1
ATOM 1554 O O . VAL B 1 91 ? 10.664 -3.631 -13.297 1 96.81 91 VAL B O 1
ATOM 1557 N N . HIS B 1 92 ? 9.594 -5.609 -13.203 1 97.69 92 HIS B N 1
ATOM 1558 C CA . HIS B 1 92 ? 10.617 -6.242 -14.031 1 97.69 92 HIS B CA 1
ATOM 1559 C C . HIS B 1 92 ? 10.094 -6.52 -15.438 1 97.69 92 HIS B C 1
ATOM 1561 O O . HIS B 1 92 ? 9.117 -7.258 -15.609 1 97.69 92 HIS B O 1
ATOM 1567 N N . GLY B 1 93 ? 10.828 -6 -16.406 1 96.44 93 GLY B N 1
ATOM 1568 C CA . GLY B 1 93 ? 10.43 -6.211 -17.797 1 96.44 93 GLY B CA 1
ATOM 1569 C C . GLY B 1 93 ? 9.578 -5.09 -18.344 1 96.44 93 GLY B C 1
ATOM 1570 O O . GLY B 1 93 ? 9.625 -3.961 -17.859 1 96.44 93 GLY B O 1
ATOM 1571 N N . ASN B 1 94 ? 8.836 -5.332 -19.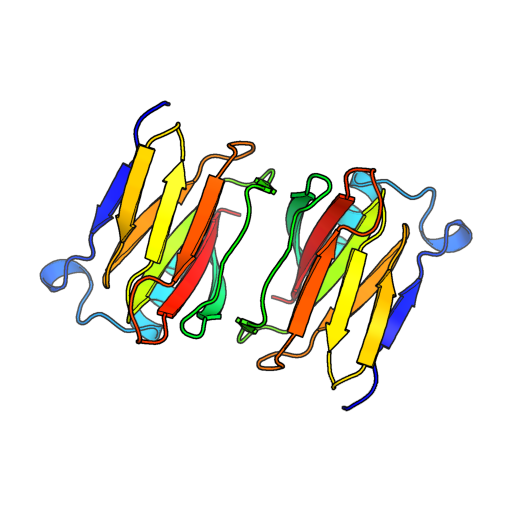484 1 95.88 94 ASN B N 1
ATOM 1572 C CA . ASN B 1 94 ? 8.133 -4.289 -20.219 1 95.88 94 ASN B CA 1
ATOM 1573 C C . ASN B 1 94 ? 6.621 -4.465 -20.141 1 95.88 94 ASN B C 1
ATOM 1575 O O . ASN B 1 94 ? 5.875 -3.842 -20.906 1 95.88 94 ASN B O 1
ATOM 1579 N N . GLN B 1 95 ? 6.18 -5.32 -19.297 1 96.44 95 GLN B N 1
ATOM 1580 C CA . GLN B 1 95 ? 4.75 -5.523 -19.109 1 96.44 95 GLN B CA 1
ATOM 1581 C C . GLN B 1 95 ? 4.285 -4.934 -17.781 1 96.44 95 GLN B C 1
ATOM 1583 O O . GLN B 1 95 ? 5.051 -4.879 -16.812 1 96.44 95 GLN B O 1
ATOM 1588 N N . LYS B 1 96 ? 3.066 -4.531 -17.766 1 96.56 96 LYS B N 1
ATOM 1589 C CA . LYS B 1 96 ? 2.457 -4.094 -16.516 1 96.56 96 LYS B CA 1
ATOM 1590 C C . LYS B 1 96 ? 2.381 -5.238 -15.5 1 96.56 96 LYS B C 1
ATOM 1592 O O . LYS B 1 96 ? 2.342 -6.406 -15.891 1 96.56 96 LYS B O 1
ATOM 1597 N N . VAL B 1 97 ? 2.434 -4.832 -14.297 1 97.81 97 VAL B N 1
ATOM 1598 C CA . VAL B 1 97 ? 2.242 -5.801 -13.219 1 97.81 97 VAL B CA 1
ATOM 1599 C C . VAL B 1 97 ? 0.899 -5.555 -12.539 1 97.81 97 VAL B C 1
ATOM 1601 O O . VAL B 1 97 ? 0.585 -4.422 -12.164 1 97.81 97 VAL B O 1
ATOM 1604 N N . VAL B 1 98 ? 0.075 -6.57 -12.516 1 98.38 98 VAL B N 1
ATOM 1605 C CA . VAL B 1 98 ? -1.092 -6.555 -11.641 1 98.38 98 VAL B CA 1
ATOM 1606 C C . VAL B 1 98 ? -0.751 -7.23 -10.312 1 98.38 98 VAL B C 1
ATOM 1608 O O . VAL B 1 98 ? -0.335 -8.391 -10.289 1 98.38 98 VAL B O 1
ATOM 1611 N N . PHE B 1 99 ? -0.9 -6.492 -9.258 1 97.81 99 PHE B N 1
ATOM 1612 C CA . PHE B 1 99 ? -0.36 -6.812 -7.941 1 97.81 99 PHE B CA 1
ATOM 1613 C C . PHE B 1 99 ? -1.437 -6.688 -6.867 1 97.81 99 PHE B C 1
ATOM 1615 O O . PHE B 1 99 ? -2.242 -5.754 -6.898 1 97.81 99 PHE B O 1
ATOM 1622 N N . VAL B 1 100 ? -1.529 -7.637 -5.949 1 98.56 100 VAL B N 1
ATOM 1623 C CA . VAL B 1 100 ? -2.418 -7.527 -4.797 1 98.56 100 VAL B CA 1
ATOM 1624 C C . VAL B 1 100 ? -1.593 -7.469 -3.514 1 98.56 100 VAL B C 1
ATOM 1626 O O . VAL B 1 100 ? -0.779 -8.359 -3.25 1 98.56 100 VAL B O 1
ATOM 1629 N N . ASP B 1 101 ? -1.757 -6.395 -2.775 1 98.12 101 ASP B N 1
ATOM 1630 C CA . ASP B 1 101 ? -1.222 -6.254 -1.424 1 98.12 101 ASP B CA 1
ATOM 1631 C C . ASP B 1 101 ? -2.223 -6.754 -0.383 1 98.12 101 ASP B C 1
ATOM 1633 O O . ASP B 1 101 ? -3.307 -6.188 -0.235 1 98.12 101 ASP B O 1
ATOM 1637 N N . ALA B 1 102 ? -1.874 -7.785 0.378 1 97.94 102 ALA B N 1
ATOM 1638 C CA . ALA B 1 102 ? -2.797 -8.375 1.343 1 97.94 102 ALA B CA 1
ATOM 1639 C C . ALA B 1 102 ? -2.27 -8.234 2.768 1 97.94 102 ALA B C 1
ATOM 1641 O O . ALA B 1 102 ? -1.069 -8.391 3.008 1 97.94 102 ALA B O 1
ATOM 1642 N N . THR B 1 103 ? -3.119 -7.852 3.605 1 96 103 THR B N 1
ATOM 1643 C CA . THR B 1 103 ? -2.814 -7.77 5.027 1 96 103 THR B CA 1
ATOM 1644 C C . THR B 1 103 ? -3.803 -8.602 5.84 1 96 103 THR B C 1
ATOM 1646 O O . THR B 1 103 ? -4.988 -8.672 5.504 1 96 103 THR B O 1
ATOM 1649 N N . ARG B 1 104 ? -3.303 -9.336 6.879 1 83.62 104 ARG B N 1
ATOM 1650 C CA . ARG B 1 104 ? -4.215 -10.07 7.746 1 83.62 104 ARG B CA 1
ATOM 1651 C C . ARG B 1 104 ? -4.73 -9.188 8.875 1 83.62 104 ARG B C 1
ATOM 1653 O O . ARG B 1 104 ? -3.977 -8.391 9.438 1 83.62 104 ARG B O 1
ATOM 1660 N N . ARG B 1 105 ? -6.035 -9.109 9 1 63.03 105 ARG B N 1
ATOM 1661 C CA . ARG B 1 105 ? -6.738 -8.398 10.07 1 63.03 105 ARG B CA 1
ATOM 1662 C C . ARG B 1 105 ? -6.691 -9.188 11.375 1 63.03 105 ARG B C 1
ATOM 1664 O O . ARG B 1 105 ? -6.668 -10.422 11.359 1 63.03 105 ARG B O 1
#

pLDDT: mean 95.54, std 5.78, range [59.41, 98.88]

Foldseek 3Di:
DLDKDKDFADCVVQNDFDPVSVVVVLVVVQKDKDKDKDFAPDKFAKDFAQFKKKKAWQAAWKWKDFSNDIDIDGHGMIIIDDHPTIMMMHGDDGDMIIMMIITHD/DLDKDKDFADCVVQNDQDPVSVVVVLVVVQKDKDKDKDFAPDKFAKDFAQFKKKKAWRAAWKWKDFSNDIDIDGHGMIIIDDHPTIMMMHGDDGDMIIMMIITHD

Radius of gyration: 16.95 Å; Cα contacts (8 Å, |Δi|>4): 556; chains: 2; bounding box: 34×48×40 Å

Secondary structure (DSSP, 8-state):
--S--EEE--HHHH-S--HHHHHHHHHHTTEEEEEEEE-TT-EEEEEEESS-EEEEEEES-EEEEETTEEEEE-TTEEEEE-TT--EEEEE-SSS-EEEEEEEE-/--S--EEE--HHHH-S--HHHHHHHHHHTTEEEEEEEE-TT-EEEEEEESS-EEEEEEES-EEEEETTEEEEE-TTEEEEE-TT--EEEEE-SSS-EEEEEEEE-

Organism: Clonorchis sinensis (NCBI:txid79923)

InterPro domains:
  IPR011051 RmlC-like cupin domain superfamily [SSF51182] (4-102)
  IPR013096 Cupin 2, conserved barrel [PF07883] (36-101)
  IPR014710 RmlC-like jelly roll fold [G3DSA:2.60.120.10] (3-104)
  IPR052535 Bacilysin biosynthesis H2HPP isomerase [PTHR40112] (4-104)